Protein AF-A0A7S2JU73-F1 (afdb_monomer_lite)

pLDDT: mean 77.86, std 12.98, range [35.28, 94.88]

Organism: NCBI:txid1333877

Radius of gyration: 19.38 Å; chains: 1; bounding box: 58×32×48 Å

Foldseek 3Di:
DPDDDPCPFLVLVVCLVCLVVPLDLVVNVVSCVVCVCSQVDAGPLRQGSLLSLLLRPPSHPLVSSLVSCVSPVVNLVVLCVLLVNPPPPPPDRSSVSSVVSSVSSVLLVVLLVLLLVACNRDCVSLVCSCVVCVSLLVHADQQAGSLLSNLQSNYHLSSNVSSCVSCVVQLCRDRVPGNQGSLNSNVVSVHDPVSNVSSVD

Secondary structure (DSSP, 8-state):
--------S-HHHHHHHHTTT---HHHHHHHHHH-GGGGG---TTS--HHHHHHHSTTTS-HHHHHHHHHH-HHHHHHHHHHTT-----TTS-HHHHHHHHHHHHHHHHHHHHHHHTGGG--HHHHHHHHHH-HHHHH-EETTEEHHHHHHHHT--HHHHHHHHHH-GGGGG-PPTT----HHHHHHHTT--HHHHHHTT-

Structure (mmCIF, N/CA/C/O backbone):
data_AF-A0A7S2JU73-F1
#
_entry.id   AF-A0A7S2JU73-F1
#
loop_
_atom_site.group_PDB
_atom_site.id
_atom_site.type_symbol
_atom_site.label_atom_id
_atom_site.label_alt_id
_atom_site.label_comp_id
_atom_site.label_asym_id
_atom_site.label_entity_id
_atom_site.label_seq_id
_atom_site.pdbx_PDB_ins_code
_atom_site.Cartn_x
_atom_site.Cartn_y
_atom_site.Cartn_z
_atom_site.occupancy
_atom_site.B_iso_or_equiv
_atom_site.auth_seq_id
_atom_site.auth_comp_id
_atom_site.auth_asym_id
_atom_site.auth_atom_id
_atom_site.pdbx_PDB_model_num
ATOM 1 N N . LYS A 1 1 ? -40.973 -4.793 21.316 1.00 35.28 1 LYS A N 1
ATOM 2 C CA . LYS A 1 1 ? -39.909 -5.782 21.034 1.00 35.28 1 LYS A CA 1
ATOM 3 C C . LYS A 1 1 ? -39.459 -5.513 19.611 1.00 35.28 1 LYS A C 1
ATOM 5 O O . LYS A 1 1 ? -40.193 -5.858 18.703 1.00 35.28 1 LYS A O 1
ATOM 10 N N . ALA A 1 2 ? -38.390 -4.736 19.453 1.00 37.03 2 ALA A N 1
ATOM 11 C CA . ALA A 1 2 ? -37.776 -4.515 18.152 1.00 37.03 2 ALA A CA 1
ATOM 12 C C . ALA A 1 2 ? -36.912 -5.741 17.869 1.00 37.03 2 ALA A C 1
ATOM 14 O O . ALA A 1 2 ? -36.091 -6.112 18.711 1.00 37.03 2 ALA A O 1
ATOM 15 N N . ASP A 1 3 ? -37.186 -6.408 16.756 1.00 35.38 3 ASP A N 1
ATOM 16 C CA . ASP A 1 3 ? -36.463 -7.597 16.343 1.00 35.38 3 ASP A CA 1
ATOM 17 C C . ASP A 1 3 ? -34.992 -7.253 16.116 1.00 35.38 3 ASP A C 1
ATOM 19 O O . ASP A 1 3 ? -34.650 -6.286 15.431 1.00 35.38 3 ASP A O 1
ATOM 23 N N . ALA A 1 4 ? -34.125 -8.041 16.749 1.00 41.62 4 ALA A N 1
ATOM 24 C CA . ALA A 1 4 ? -32.694 -7.984 16.544 1.00 41.62 4 ALA A CA 1
ATOM 25 C C . ALA A 1 4 ? -32.416 -8.275 15.066 1.00 41.62 4 ALA A C 1
ATOM 27 O O . ALA A 1 4 ? -32.603 -9.399 14.598 1.00 41.62 4 ALA A O 1
ATOM 28 N N . LEU A 1 5 ? -31.979 -7.248 14.332 1.00 38.41 5 LEU A N 1
ATOM 29 C CA . LEU A 1 5 ? -31.306 -7.433 13.050 1.00 38.41 5 LEU A CA 1
ATOM 30 C C . LEU A 1 5 ? -30.226 -8.507 13.241 1.00 38.41 5 LEU A C 1
ATOM 32 O O . LEU A 1 5 ? -29.555 -8.488 14.275 1.00 38.41 5 LEU A O 1
ATOM 36 N N . PRO A 1 6 ? -30.044 -9.444 12.298 1.00 41.22 6 PRO A N 1
ATOM 37 C CA . PRO A 1 6 ? -28.988 -10.438 12.396 1.00 41.22 6 PRO A CA 1
ATOM 38 C C . PRO A 1 6 ? -27.644 -9.698 12.407 1.00 41.22 6 PRO A C 1
ATOM 40 O O . PRO A 1 6 ? -27.167 -9.229 11.374 1.00 41.22 6 PRO A O 1
ATOM 43 N N . VAL A 1 7 ? -27.073 -9.526 13.603 1.00 44.44 7 VAL A N 1
ATOM 44 C CA . VAL A 1 7 ? -25.823 -8.802 13.865 1.00 44.44 7 VAL A CA 1
ATOM 45 C C . VAL A 1 7 ? -24.664 -9.694 13.418 1.00 44.44 7 VAL A C 1
ATOM 47 O O . VAL A 1 7 ? -23.995 -10.329 14.222 1.00 44.44 7 VAL A O 1
ATOM 50 N N . GLY A 1 8 ? -24.516 -9.839 12.103 1.00 46.09 8 GLY A N 1
ATOM 51 C CA . GLY A 1 8 ? -23.496 -10.672 11.460 1.00 46.09 8 GLY A CA 1
ATOM 52 C C . GLY A 1 8 ? -22.494 -9.886 10.617 1.00 46.09 8 GLY A C 1
ATOM 53 O O . GLY A 1 8 ? -21.660 -10.485 9.949 1.00 46.09 8 GLY A O 1
ATOM 54 N N . VAL A 1 9 ? -22.563 -8.554 10.630 1.00 53.88 9 VAL A N 1
ATOM 55 C CA . VAL A 1 9 ? -21.546 -7.669 10.050 1.00 53.88 9 VAL A CA 1
ATOM 56 C C . VAL A 1 9 ? -21.227 -6.621 11.116 1.00 53.88 9 VAL A C 1
ATOM 58 O O . VAL A 1 9 ? -22.181 -6.041 11.645 1.00 53.88 9 VAL A O 1
ATOM 61 N N . PRO A 1 10 ? -19.950 -6.376 11.470 1.00 69.00 10 PRO A N 1
ATOM 62 C CA . PRO A 1 10 ? -19.621 -5.476 12.566 1.00 69.00 10 PRO A CA 1
ATOM 63 C C . PRO A 1 10 ? -20.190 -4.092 12.254 1.00 69.00 10 PRO A C 1
ATOM 65 O O . PRO A 1 10 ? -19.804 -3.445 11.276 1.00 69.00 10 PRO A O 1
ATOM 68 N N . LEU A 1 11 ? -21.146 -3.644 13.068 1.00 68.50 11 LEU A N 1
ATOM 69 C CA . LEU A 1 11 ? -21.854 -2.373 12.892 1.00 68.50 11 LEU A CA 1
ATOM 70 C C . LEU A 1 11 ? -20.867 -1.206 12.727 1.00 68.50 11 LEU A C 1
ATOM 72 O O . LEU A 1 11 ? -21.111 -0.285 11.954 1.00 68.50 11 LEU A O 1
ATOM 76 N N . LEU A 1 12 ? -19.719 -1.287 13.408 1.00 69.81 12 LEU A N 1
ATOM 77 C CA . LEU A 1 12 ? -18.647 -0.302 13.344 1.00 69.81 12 LEU A CA 1
ATOM 78 C C . LEU A 1 12 ? -17.951 -0.258 11.973 1.00 69.81 12 LEU A C 1
ATOM 80 O O . LEU A 1 12 ? -17.644 0.835 11.508 1.00 69.81 12 LEU A O 1
ATOM 84 N N . HIS A 1 13 ? -17.750 -1.387 11.281 1.00 68.25 13 HIS A N 1
ATOM 85 C CA . HIS A 1 13 ? -17.241 -1.380 9.899 1.00 68.25 13 HIS A CA 1
ATOM 86 C C . HIS A 1 13 ? -18.249 -0.818 8.932 1.00 68.25 13 HIS A C 1
ATOM 88 O O . HIS A 1 13 ? -17.874 -0.027 8.077 1.00 68.25 13 HIS A O 1
ATOM 94 N N . LEU A 1 14 ? -19.518 -1.203 9.072 1.00 68.50 14 LEU A N 1
ATOM 95 C CA . LEU A 1 14 ? -20.581 -0.617 8.266 1.00 68.50 14 LEU A CA 1
ATOM 96 C C . LEU A 1 14 ? -20.610 0.894 8.466 1.00 68.50 14 LEU A C 1
ATOM 98 O O . LEU A 1 14 ? -20.618 1.624 7.482 1.00 68.50 14 LEU A O 1
ATOM 102 N N . LEU A 1 15 ? -20.548 1.367 9.707 1.00 72.31 15 LEU A N 1
ATOM 103 C CA . LEU A 1 15 ? -20.485 2.791 10.002 1.00 72.31 15 LEU A CA 1
ATOM 104 C C . LEU A 1 15 ? -19.245 3.426 9.384 1.00 72.31 15 LEU A C 1
ATOM 106 O O . LEU A 1 15 ? -19.416 4.338 8.594 1.00 72.31 15 LEU A O 1
ATOM 110 N N . LEU A 1 16 ? -18.035 2.910 9.619 1.00 67.69 16 LEU A N 1
ATOM 111 C CA . LEU A 1 16 ? -16.794 3.448 9.043 1.00 67.69 16 LEU A CA 1
ATOM 112 C C . LEU A 1 16 ? -16.825 3.480 7.509 1.00 67.69 16 LEU A C 1
ATOM 114 O O . LEU A 1 16 ? -16.551 4.514 6.906 1.00 67.69 16 LEU A O 1
ATOM 118 N N . CYS A 1 17 ? -17.228 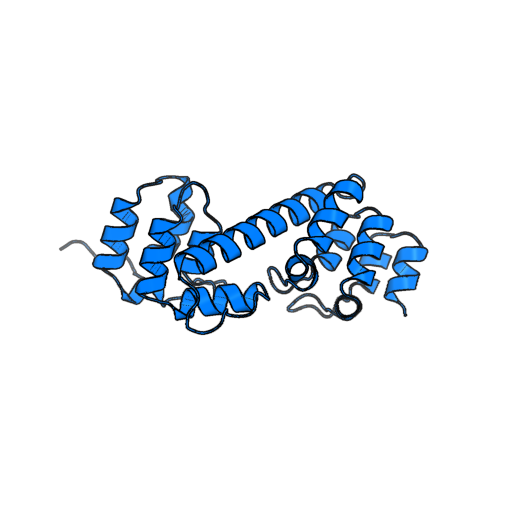2.393 6.854 1.00 64.00 17 CYS A N 1
ATOM 119 C CA . CYS A 1 17 ? -17.392 2.346 5.401 1.00 64.00 17 CYS A CA 1
ATOM 120 C C . CYS A 1 17 ? -18.438 3.355 4.896 1.00 64.00 17 CYS A C 1
ATOM 122 O O . CYS A 1 17 ? -18.292 3.874 3.788 1.00 64.00 17 CYS A O 1
ATOM 124 N N . ASN A 1 18 ? -19.450 3.669 5.712 1.00 65.12 18 ASN A N 1
ATOM 125 C CA . ASN A 1 18 ? -20.485 4.660 5.424 1.00 65.12 18 ASN A CA 1
ATOM 126 C C . ASN A 1 18 ? -20.209 6.054 6.021 1.00 65.12 18 ASN A C 1
ATOM 128 O O . ASN A 1 18 ? -20.980 6.964 5.742 1.00 65.12 18 ASN A O 1
ATOM 132 N N . LEU A 1 19 ? -19.117 6.296 6.762 1.00 60.81 19 LEU A N 1
ATOM 133 C CA . LEU A 1 19 ? -18.789 7.628 7.308 1.00 60.81 19 LEU A CA 1
ATOM 134 C C . LEU A 1 19 ? -18.477 8.631 6.191 1.00 60.81 19 LEU A C 1
ATOM 136 O O . LEU A 1 19 ? -18.600 9.834 6.388 1.00 60.81 19 LEU A O 1
ATOM 140 N N . ARG A 1 20 ? -18.163 8.152 4.975 1.00 54.56 20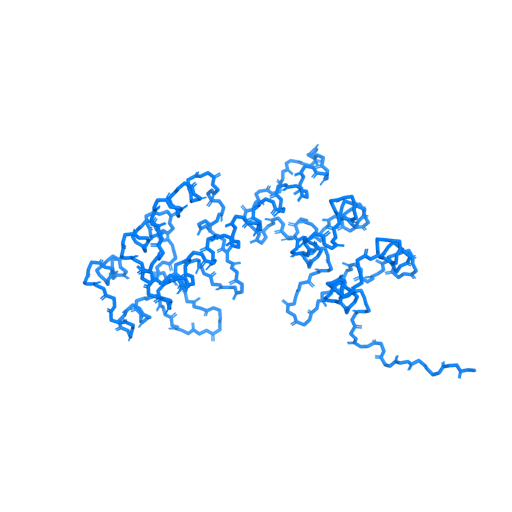 ARG A N 1
ATOM 141 C CA . ARG A 1 20 ? -18.173 8.998 3.768 1.00 54.56 20 ARG A CA 1
ATOM 142 C C . ARG A 1 20 ? -19.526 9.678 3.525 1.00 54.56 20 ARG A C 1
ATOM 144 O O . ARG A 1 20 ? -19.557 10.716 2.875 1.00 54.56 20 ARG A O 1
ATOM 151 N N . LEU A 1 21 ? -20.617 9.083 4.003 1.00 50.84 21 LEU A N 1
ATOM 152 C CA . LEU A 1 21 ? -21.986 9.583 3.882 1.00 50.84 21 LEU A CA 1
ATOM 153 C C . LEU A 1 21 ? -22.437 10.357 5.135 1.00 50.84 21 LEU A C 1
ATOM 155 O O . LEU A 1 21 ? -23.326 11.194 5.016 1.00 50.84 21 LEU A O 1
ATOM 159 N N . PHE A 1 22 ? -21.816 10.122 6.301 1.00 54.44 22 PHE A N 1
ATOM 160 C CA . PHE A 1 22 ? -22.150 10.772 7.578 1.00 54.44 22 PHE A CA 1
ATOM 161 C C . PHE A 1 22 ? -20.889 10.992 8.439 1.00 54.44 22 PHE A C 1
ATOM 163 O O . PHE A 1 22 ? -20.530 10.111 9.216 1.00 54.44 22 PHE A O 1
ATOM 170 N N . PRO A 1 23 ? -20.188 12.133 8.316 1.00 56.72 23 PRO A N 1
ATOM 171 C CA . PRO A 1 23 ? -18.946 12.414 9.040 1.00 56.72 23 PRO A CA 1
ATOM 172 C C . PRO A 1 23 ? -19.221 12.908 10.471 1.00 56.72 23 PRO A C 1
ATOM 174 O O . PRO A 1 23 ? -18.864 14.029 10.826 1.00 56.72 23 PRO A O 1
ATOM 177 N N . ASP A 1 24 ? -19.901 12.098 11.280 1.00 68.19 24 ASP A N 1
ATOM 178 C CA . ASP A 1 24 ? -20.227 12.448 12.664 1.00 68.19 24 ASP A CA 1
ATOM 179 C C . ASP A 1 24 ? -19.284 11.720 13.637 1.00 68.19 24 ASP A C 1
ATOM 181 O O . ASP A 1 24 ? -19.379 10.507 13.854 1.00 68.19 24 ASP A O 1
ATOM 185 N N . ALA A 1 25 ? -18.327 12.470 14.189 1.00 66.38 25 ALA A N 1
ATOM 186 C CA . ALA A 1 25 ? -17.375 11.961 15.170 1.00 66.38 25 ALA A CA 1
ATOM 187 C C . ALA A 1 25 ? -18.066 11.554 16.482 1.00 66.38 25 ALA A C 1
ATOM 189 O O . ALA A 1 25 ? -17.651 10.569 17.096 1.00 66.38 25 ALA A O 1
ATOM 190 N N . ASP A 1 26 ? -19.148 12.238 16.862 1.00 73.88 26 ASP A N 1
ATOM 191 C CA . ASP A 1 26 ? -19.901 11.950 18.084 1.00 73.88 26 ASP A CA 1
ATOM 192 C C . ASP A 1 26 ? -20.623 10.603 17.954 1.00 73.88 26 ASP A C 1
ATOM 194 O O . ASP A 1 26 ? -20.678 9.811 18.898 1.00 73.88 26 ASP A O 1
ATOM 198 N N . LEU A 1 27 ? -21.107 10.282 16.748 1.00 75.06 27 LEU A N 1
ATOM 199 C CA . LEU A 1 27 ? -21.685 8.974 16.443 1.00 75.06 27 LEU A CA 1
ATOM 200 C C . LEU A 1 27 ? -20.646 7.853 16.570 1.00 75.06 27 LEU A C 1
ATOM 202 O O . LEU A 1 27 ? -20.944 6.794 17.129 1.00 75.06 27 LEU A O 1
ATOM 206 N N . LEU A 1 28 ? -19.427 8.071 16.068 1.00 72.31 28 LEU A N 1
ATOM 207 C CA . LEU A 1 28 ? -18.348 7.092 16.191 1.00 72.31 28 LEU A CA 1
ATOM 208 C C . LEU A 1 28 ? -17.988 6.858 17.665 1.00 72.31 28 LEU A C 1
ATOM 210 O O . LEU A 1 28 ? -17.855 5.703 18.078 1.00 72.31 28 LEU A O 1
ATOM 214 N N . GLU A 1 29 ? -17.888 7.921 18.468 1.00 72.38 29 GLU A N 1
ATOM 215 C CA . GLU A 1 29 ? -17.649 7.805 19.909 1.00 72.38 29 GLU A CA 1
ATOM 216 C C . GLU A 1 29 ? -18.781 7.063 20.624 1.00 72.38 29 GLU A C 1
ATOM 218 O O . GLU A 1 29 ? -18.514 6.130 21.384 1.00 72.38 29 GLU A O 1
ATOM 223 N N . ALA A 1 30 ? -20.042 7.397 20.343 1.00 76.88 30 ALA A N 1
ATOM 224 C CA . ALA A 1 30 ? -21.200 6.732 20.939 1.00 76.88 30 ALA A CA 1
ATOM 225 C C . ALA A 1 30 ? -21.249 5.229 20.605 1.00 76.88 30 ALA A C 1
ATOM 227 O O . ALA A 1 30 ? -21.590 4.395 21.452 1.00 76.88 30 ALA A O 1
ATOM 228 N N . VAL A 1 31 ? -20.871 4.852 19.382 1.00 75.25 31 VAL A N 1
ATOM 229 C CA . VAL A 1 31 ? -20.833 3.448 18.945 1.00 75.25 31 VAL A CA 1
ATOM 230 C C . VAL A 1 31 ? -19.678 2.703 19.610 1.00 75.25 31 VAL A C 1
ATOM 232 O O . VAL A 1 31 ? -19.879 1.601 20.118 1.00 75.25 31 VAL A O 1
ATOM 235 N N . VAL A 1 32 ? -18.488 3.305 19.681 1.00 75.75 32 VAL A N 1
ATOM 236 C CA . VAL A 1 32 ? -17.337 2.709 20.379 1.00 75.75 32 VAL A CA 1
ATOM 237 C C . VAL A 1 32 ? -17.608 2.581 21.882 1.00 75.75 32 VAL A C 1
ATOM 239 O O . VAL A 1 32 ? -17.223 1.582 22.488 1.00 75.75 32 VAL A O 1
ATOM 242 N N . ALA A 1 33 ? -18.298 3.551 22.487 1.00 76.56 33 ALA A N 1
ATOM 243 C CA . ALA A 1 33 ? -18.691 3.514 23.892 1.00 76.56 33 ALA A CA 1
ATOM 244 C C . ALA A 1 33 ? -19.742 2.430 24.178 1.00 76.56 33 ALA A C 1
ATOM 246 O O . ALA A 1 33 ? -19.636 1.724 25.179 1.00 76.56 33 ALA A O 1
ATOM 247 N N . SER A 1 34 ? -20.737 2.271 23.300 1.00 78.25 34 SER A N 1
ATOM 248 C CA . SER A 1 34 ? -21.792 1.259 23.457 1.00 78.25 34 SER A CA 1
ATOM 249 C C . SER A 1 34 ? -21.329 -0.161 23.114 1.00 78.25 34 SER A C 1
ATOM 251 O O . SER A 1 34 ? -21.838 -1.120 23.691 1.00 78.25 34 SER A O 1
ATOM 253 N N . HIS A 1 35 ? -20.354 -0.308 22.212 1.00 78.50 35 HIS A N 1
ATOM 254 C CA . HIS A 1 35 ? -19.869 -1.602 21.723 1.00 78.50 35 HIS A CA 1
ATOM 255 C C . HIS A 1 35 ? -18.331 -1.632 21.616 1.00 78.50 35 HIS A C 1
ATOM 257 O O . HIS A 1 35 ? -17.782 -1.756 20.519 1.00 78.50 35 HIS A O 1
ATOM 263 N N . PRO A 1 36 ? -17.591 -1.584 22.741 1.00 75.19 36 PRO A N 1
ATOM 264 C CA . PRO A 1 36 ? -16.125 -1.508 22.729 1.00 75.19 36 PRO A CA 1
ATOM 265 C C . PRO A 1 36 ? -15.450 -2.735 22.092 1.00 75.19 36 PRO A C 1
ATOM 267 O O . PRO A 1 36 ? -14.333 -2.637 21.583 1.00 75.19 36 PRO A O 1
ATOM 270 N N . GLY A 1 37 ? -16.129 -3.889 22.086 1.00 79.81 37 GLY A N 1
ATOM 271 C CA . GLY A 1 37 ? -15.664 -5.106 21.414 1.00 79.81 37 GLY A CA 1
ATOM 272 C C . GLY A 1 37 ? -15.568 -4.970 19.892 1.00 79.81 37 GLY A C 1
ATOM 273 O O . GLY A 1 37 ? -14.707 -5.609 19.292 1.00 79.81 37 GLY A O 1
ATOM 274 N N . ALA A 1 38 ? -16.354 -4.074 19.284 1.00 80.94 38 ALA A N 1
ATOM 275 C CA . ALA A 1 38 ? -16.400 -3.902 17.835 1.00 80.94 38 ALA A CA 1
ATOM 276 C C . ALA A 1 38 ? -15.049 -3.463 17.245 1.00 80.94 38 ALA A C 1
ATOM 278 O O . ALA A 1 38 ? -14.754 -3.785 16.101 1.00 80.94 38 ALA A O 1
ATOM 279 N N . LEU A 1 39 ? -14.188 -2.795 18.030 1.00 80.31 39 LEU A N 1
ATOM 280 C CA . LEU A 1 39 ? -12.822 -2.432 17.623 1.00 80.31 39 LEU A CA 1
ATOM 281 C C . LEU A 1 39 ? -11.921 -3.644 17.331 1.00 80.31 39 LEU A C 1
ATOM 283 O O . LEU A 1 39 ? -10.904 -3.491 16.658 1.00 80.31 39 LEU A O 1
ATOM 287 N N . ARG A 1 40 ? -12.273 -4.826 17.851 1.00 84.00 40 ARG A N 1
ATOM 288 C CA . ARG A 1 40 ? -11.465 -6.054 17.782 1.00 84.00 40 ARG A CA 1
ATOM 289 C C . ARG A 1 40 ? -11.940 -7.038 16.725 1.00 84.00 40 ARG A C 1
ATOM 291 O O . ARG A 1 40 ? -11.289 -8.055 16.512 1.00 84.00 40 ARG A O 1
ATOM 298 N N . GLU A 1 41 ? -13.077 -6.773 16.107 1.00 82.50 41 GLU A N 1
ATOM 299 C CA . GLU A 1 41 ? -13.615 -7.621 15.053 1.00 82.50 41 GLU A CA 1
ATOM 300 C C . GLU A 1 41 ? -12.978 -7.170 13.740 1.00 82.50 41 GLU A C 1
ATOM 302 O O . GLU A 1 41 ? -12.991 -5.980 13.470 1.00 82.50 41 GLU A O 1
ATOM 307 N N . PRO A 1 42 ? -12.341 -8.031 12.942 1.00 79.88 42 PRO A N 1
ATOM 308 C CA . PRO A 1 42 ? -11.944 -7.668 11.586 1.00 79.88 42 PRO A CA 1
ATOM 309 C C . PRO A 1 42 ? -13.139 -7.770 10.622 1.00 79.88 42 PRO A C 1
ATOM 311 O O . PRO A 1 42 ? -14.081 -8.526 10.865 1.00 79.88 42 PRO A O 1
ATOM 314 N N . ASP A 1 43 ? -13.105 -7.036 9.506 1.00 77.69 43 ASP A N 1
ATOM 315 C CA . ASP A 1 43 ? -14.065 -7.256 8.416 1.00 77.69 43 ASP A CA 1
ATOM 316 C C . ASP A 1 43 ? -13.751 -8.521 7.602 1.00 77.69 43 ASP A C 1
ATOM 318 O O . ASP A 1 43 ? -12.795 -9.251 7.863 1.00 77.69 43 ASP A O 1
ATOM 322 N N . ALA A 1 44 ? -14.556 -8.771 6.565 1.00 74.31 44 ALA A N 1
ATOM 323 C CA . ALA A 1 44 ? -14.364 -9.883 5.638 1.00 74.31 44 ALA A CA 1
ATOM 324 C C . ALA A 1 44 ? -13.011 -9.855 4.895 1.00 74.31 44 ALA A C 1
ATOM 326 O O . ALA A 1 44 ? -12.601 -10.879 4.354 1.00 74.31 44 ALA A O 1
ATOM 327 N N . ALA A 1 45 ? -12.324 -8.708 4.858 1.00 69.06 45 ALA A N 1
ATOM 328 C CA . ALA A 1 45 ? -10.980 -8.568 4.302 1.00 69.06 45 ALA A CA 1
ATOM 329 C C . ALA A 1 45 ? -9.881 -8.675 5.378 1.00 69.06 45 ALA A C 1
ATOM 331 O O . ALA A 1 45 ? -8.712 -8.459 5.074 1.00 69.06 45 ALA A O 1
ATOM 332 N N . GLY A 1 46 ? -10.233 -8.990 6.629 1.00 76.62 46 GLY A N 1
ATOM 333 C CA . GLY A 1 46 ? -9.293 -9.074 7.745 1.00 76.62 46 GLY A CA 1
ATOM 334 C C . GLY A 1 46 ? -8.927 -7.722 8.367 1.00 76.62 46 GLY A C 1
ATOM 335 O O . GLY A 1 46 ? -8.133 -7.685 9.304 1.00 76.62 46 GLY A O 1
ATOM 336 N N . ALA A 1 47 ? -9.492 -6.608 7.889 1.00 76.50 47 ALA A N 1
ATOM 337 C CA . ALA A 1 47 ? -9.099 -5.275 8.328 1.00 76.50 47 ALA A CA 1
ATOM 338 C C . ALA A 1 47 ? -9.856 -4.856 9.594 1.00 76.50 47 ALA A C 1
ATOM 340 O O . ALA A 1 47 ? -11.087 -4.897 9.643 1.00 76.50 47 ALA A O 1
ATOM 341 N N . TYR A 1 48 ? -9.133 -4.388 10.611 1.00 83.94 48 TYR A N 1
ATOM 342 C CA . TYR A 1 48 ? -9.735 -3.829 11.824 1.00 83.94 48 TYR A CA 1
ATOM 343 C C . TYR A 1 48 ? -10.369 -2.448 11.562 1.00 83.94 48 TYR A C 1
ATOM 345 O O . TYR A 1 48 ? -9.955 -1.738 10.640 1.00 83.94 48 TYR A O 1
ATOM 353 N N . PRO A 1 49 ? -11.323 -1.999 12.399 1.00 84.69 49 PRO A N 1
ATOM 354 C CA . PRO A 1 49 ? -11.952 -0.683 12.281 1.00 84.69 49 PRO A CA 1
ATOM 355 C C . PRO A 1 49 ? -10.943 0.462 12.220 1.00 84.69 49 PRO A C 1
ATOM 357 O O . PRO A 1 49 ? -11.086 1.382 11.420 1.00 84.69 49 PRO A O 1
ATOM 360 N N . ILE A 1 50 ? -9.883 0.389 13.027 1.00 85.56 50 ILE A N 1
ATOM 361 C CA . ILE A 1 50 ? -8.836 1.412 13.046 1.00 85.56 50 ILE A CA 1
ATOM 362 C C . ILE A 1 50 ? -8.063 1.485 11.724 1.00 85.56 50 ILE A C 1
ATOM 364 O O . ILE A 1 50 ? -7.770 2.587 11.265 1.00 85.56 50 ILE A O 1
ATOM 368 N N . ALA A 1 51 ? -7.837 0.345 11.057 1.00 82.69 51 ALA A N 1
ATOM 369 C CA . ALA A 1 51 ? -7.261 0.311 9.717 1.00 82.69 51 ALA A CA 1
ATOM 370 C C . ALA A 1 51 ? -8.135 1.130 8.768 1.00 82.69 51 ALA A C 1
ATOM 372 O O . ALA A 1 51 ? -7.664 2.074 8.144 1.00 82.69 51 ALA A O 1
ATOM 373 N N . ARG A 1 52 ? -9.445 0.848 8.731 1.00 83.31 52 ARG A N 1
ATOM 374 C CA . ARG A 1 52 ? -10.403 1.593 7.899 1.00 83.31 52 ARG A CA 1
ATOM 375 C C . ARG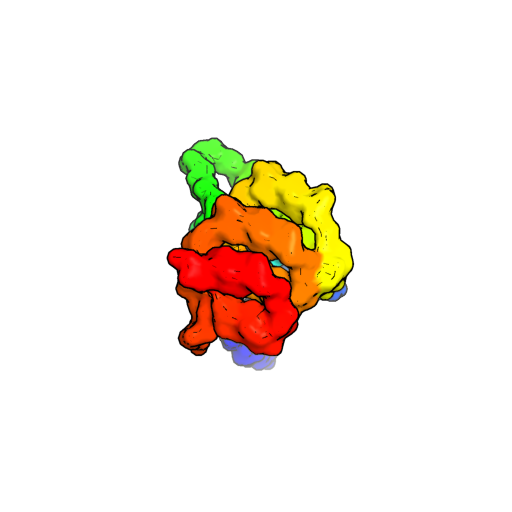 A 1 52 ? -10.419 3.082 8.240 1.00 83.31 52 ARG A C 1
ATOM 377 O O . ARG A 1 52 ? -10.382 3.904 7.330 1.00 83.31 52 ARG A O 1
ATOM 384 N N . ALA A 1 53 ? -10.412 3.428 9.523 1.00 84.50 53 ALA A N 1
ATOM 385 C CA . ALA A 1 53 ? -10.416 4.804 10.008 1.00 84.50 53 ALA A CA 1
ATOM 386 C C . ALA A 1 53 ? -9.209 5.624 9.508 1.00 84.50 53 ALA A C 1
ATOM 388 O O . ALA A 1 53 ? -9.352 6.806 9.189 1.00 84.50 53 ALA A O 1
ATOM 389 N N . LEU A 1 54 ? -8.034 4.998 9.379 1.00 85.50 54 LEU A N 1
ATOM 390 C CA . LEU A 1 54 ? -6.842 5.630 8.806 1.00 85.50 54 LEU A CA 1
ATOM 391 C C . LEU A 1 54 ? -7.001 5.955 7.309 1.00 85.50 54 LEU A C 1
ATOM 393 O O . LEU A 1 54 ? -6.456 6.945 6.833 1.00 85.50 54 LEU A O 1
ATOM 397 N N . PHE A 1 55 ? -7.792 5.174 6.567 1.00 79.06 55 PHE A N 1
ATOM 398 C CA . PHE A 1 55 ? -8.059 5.396 5.141 1.00 79.06 55 PHE A CA 1
ATOM 399 C C . PHE A 1 55 ? -9.190 6.407 4.870 1.00 79.06 55 PHE A C 1
ATOM 401 O O . PHE A 1 55 ? -9.417 6.777 3.716 1.00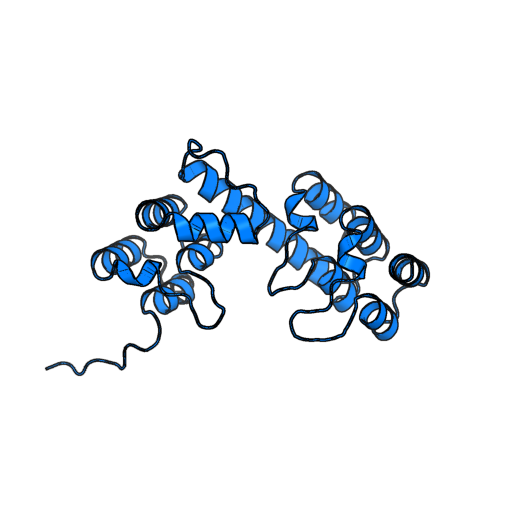 79.06 55 PHE A O 1
ATOM 408 N N . LEU A 1 56 ? -9.940 6.861 5.870 1.00 76.56 56 LEU A N 1
ATOM 409 C CA . LEU A 1 56 ? -11.194 7.595 5.651 1.00 76.56 56 LEU A CA 1
ATOM 410 C C . LEU A 1 56 ? -11.080 9.114 5.819 1.00 76.56 56 LEU A C 1
ATOM 412 O O . LEU A 1 56 ? -12.078 9.777 6.085 1.00 76.56 56 LEU A O 1
ATOM 416 N N . GLU A 1 57 ? -9.899 9.697 5.625 1.00 70.75 57 GLU A N 1
ATOM 417 C CA . GLU A 1 57 ? -9.778 11.158 5.599 1.00 70.75 57 GLU A CA 1
ATOM 418 C C . GLU A 1 57 ? -10.632 11.801 4.486 1.00 70.75 57 GLU A C 1
ATOM 420 O O . GLU A 1 57 ? -10.730 11.241 3.386 1.00 70.75 57 GLU A O 1
ATOM 425 N N . PRO A 1 58 ? -11.248 12.974 4.742 1.00 70.69 58 PRO A N 1
ATOM 426 C CA . PRO A 1 58 ? -11.257 13.737 6.002 1.00 70.69 58 PRO A CA 1
ATOM 427 C C . PRO A 1 58 ? -12.372 13.326 6.987 1.00 70.69 58 PRO A C 1
ATOM 429 O O . PRO A 1 58 ? -12.475 13.913 8.058 1.00 70.69 58 PRO A O 1
ATOM 432 N N . ALA A 1 59 ? -13.212 12.342 6.643 1.00 71.62 59 ALA A N 1
ATOM 433 C CA . ALA A 1 59 ? -14.404 11.968 7.415 1.00 71.62 59 ALA A CA 1
ATOM 434 C C . ALA A 1 59 ? -14.093 11.453 8.830 1.00 71.62 59 ALA A C 1
ATOM 436 O O . ALA A 1 59 ? -14.936 11.551 9.716 1.00 71.62 59 ALA A O 1
ATOM 437 N N . VAL A 1 60 ? -12.885 10.926 9.053 1.00 76.69 60 VAL A N 1
ATOM 438 C CA . VAL A 1 60 ? -12.389 10.572 10.387 1.00 76.69 60 VAL A CA 1
ATOM 439 C C . VAL A 1 60 ? -11.211 11.474 10.740 1.00 76.69 60 VAL A C 1
ATOM 441 O O . VAL A 1 60 ? -10.239 11.559 9.985 1.00 76.69 60 VAL A O 1
ATOM 444 N N . THR A 1 61 ? -11.256 12.122 11.902 1.00 84.00 61 THR A N 1
ATOM 445 C CA . THR A 1 61 ? -10.162 12.985 12.379 1.00 84.00 61 THR A CA 1
ATOM 446 C C . THR A 1 61 ? -9.023 12.173 12.999 1.00 84.00 61 THR A C 1
ATOM 448 O O . THR A 1 61 ? -9.206 11.014 13.374 1.00 84.00 61 THR A O 1
ATOM 451 N N . VAL A 1 62 ? -7.842 12.783 13.137 1.00 86.88 62 VAL A N 1
ATOM 452 C CA . VAL A 1 62 ? -6.712 12.175 13.861 1.00 86.88 62 VAL A CA 1
ATOM 453 C C . VAL A 1 62 ? -7.113 11.847 15.300 1.00 86.88 62 VAL A C 1
ATOM 455 O O . VAL A 1 62 ? -6.837 10.741 15.753 1.00 86.88 62 VAL A O 1
ATOM 458 N N . GLU A 1 63 ? -7.823 12.749 15.986 1.00 87.00 63 GLU A N 1
ATOM 459 C CA . GLU A 1 63 ? -8.262 12.535 17.374 1.00 87.00 63 GLU A CA 1
ATOM 460 C C . GLU A 1 63 ? -9.169 11.316 17.506 1.00 87.00 63 GLU A C 1
ATOM 462 O O . GLU A 1 63 ? -8.984 10.504 18.408 1.00 87.00 63 GLU A O 1
ATOM 467 N N . SER A 1 64 ? -10.099 11.133 16.567 1.00 82.56 64 SER A N 1
ATOM 468 C CA . SER A 1 64 ? -10.981 9.966 16.554 1.00 82.56 64 SER A CA 1
ATOM 469 C C . SER A 1 64 ? -10.183 8.662 16.435 1.00 82.56 64 SER A C 1
ATOM 471 O O . SER A 1 64 ? -10.448 7.702 17.156 1.00 82.56 64 SER A O 1
ATOM 473 N N . VAL A 1 65 ? -9.161 8.623 15.571 1.00 87.31 65 VAL A N 1
ATOM 474 C CA . VAL A 1 65 ? -8.297 7.439 15.437 1.00 87.31 65 VAL A CA 1
ATOM 475 C C . VAL A 1 65 ? -7.426 7.240 16.677 1.00 87.31 65 VAL A C 1
ATOM 477 O O . VAL A 1 65 ? -7.279 6.105 17.124 1.00 87.31 65 VAL A O 1
ATOM 480 N N . VAL A 1 66 ? -6.896 8.310 17.277 1.00 88.88 66 VAL A N 1
ATOM 481 C CA . VAL A 1 66 ? -6.147 8.237 18.545 1.00 88.88 66 VAL A CA 1
ATOM 482 C C . VAL A 1 66 ? -7.030 7.667 19.654 1.00 88.88 66 VAL A C 1
ATOM 484 O O . VAL A 1 66 ? -6.612 6.764 20.374 1.00 88.88 66 VAL A O 1
ATOM 487 N N . HIS A 1 67 ? -8.277 8.118 19.750 1.00 84.56 67 HIS A N 1
ATOM 488 C CA . HIS A 1 67 ? -9.252 7.631 20.721 1.00 84.56 67 HIS A CA 1
ATOM 489 C C . HIS A 1 67 ? -9.588 6.141 20.531 1.00 84.56 67 HIS A C 1
ATOM 491 O O . HIS A 1 67 ? -9.733 5.396 21.510 1.00 84.56 67 HIS A O 1
ATOM 497 N N . MET A 1 68 ? -9.677 5.681 19.276 1.00 85.38 68 MET A N 1
ATOM 498 C CA . MET A 1 68 ? -9.797 4.256 18.941 1.00 85.38 68 MET A CA 1
ATOM 499 C C . MET A 1 68 ? -8.526 3.484 19.327 1.00 85.38 68 MET A C 1
ATOM 501 O O . MET A 1 68 ? -8.625 2.419 19.937 1.00 85.38 68 MET A O 1
ATOM 505 N N . ALA A 1 69 ? -7.343 4.031 19.030 1.00 88.31 69 ALA A N 1
ATOM 506 C CA . ALA A 1 69 ? -6.049 3.421 19.334 1.00 88.31 69 ALA A CA 1
ATOM 507 C C . ALA A 1 69 ? -5.828 3.264 20.843 1.00 88.31 69 ALA A C 1
ATOM 509 O O . ALA A 1 69 ? -5.352 2.227 21.280 1.00 88.31 69 ALA A O 1
ATOM 510 N N . GLN A 1 70 ? -6.247 4.233 21.660 1.00 88.19 70 GLN A N 1
ATOM 511 C CA . GLN A 1 70 ? -6.176 4.144 23.124 1.00 88.19 70 GLN A CA 1
ATOM 512 C C . GLN A 1 70 ? -6.962 2.947 23.682 1.00 88.19 70 GLN A C 1
ATOM 514 O O . GLN A 1 70 ? -6.549 2.330 24.661 1.00 88.19 70 GLN A O 1
ATOM 519 N N . ARG A 1 71 ? -8.096 2.598 23.061 1.00 85.69 71 ARG A N 1
ATOM 520 C CA . ARG A 1 71 ? -8.942 1.461 23.472 1.00 85.69 71 ARG A CA 1
ATOM 521 C C . ARG A 1 71 ? -8.503 0.140 22.860 1.00 85.69 71 ARG A C 1
ATOM 523 O O . ARG A 1 71 ? -8.751 -0.921 23.439 1.00 85.69 71 ARG A O 1
ATOM 530 N N . PHE A 1 72 ? -7.875 0.194 21.690 1.00 85.94 72 PHE A N 1
ATOM 531 C CA . PHE A 1 72 ? -7.363 -0.980 21.001 1.00 85.94 72 PHE A CA 1
ATOM 532 C C . PHE A 1 72 ? -6.007 -0.715 20.318 1.00 85.94 72 PHE A C 1
ATOM 534 O O . PHE A 1 72 ? -5.943 -0.640 19.087 1.00 85.94 72 PHE A O 1
ATOM 541 N N . PRO A 1 73 ? -4.908 -0.638 21.099 1.00 85.81 73 PRO A N 1
ATOM 542 C CA . PRO A 1 73 ? -3.578 -0.313 20.571 1.00 85.81 73 PRO A CA 1
ATOM 543 C C . PRO A 1 73 ? -3.086 -1.331 19.544 1.00 85.81 73 PRO A C 1
ATOM 545 O O . PRO A 1 73 ? -2.584 -0.959 18.489 1.00 85.81 73 PRO A O 1
ATOM 548 N N . ARG A 1 74 ? -3.361 -2.619 19.793 1.00 84.19 74 ARG A N 1
ATOM 549 C CA . ARG A 1 74 ? -3.023 -3.723 18.881 1.00 84.19 74 ARG A CA 1
ATOM 550 C C . ARG A 1 74 ? -3.555 -3.532 17.465 1.00 84.19 74 ARG A C 1
ATOM 552 O O . ARG A 1 74 ? -2.933 -3.984 16.513 1.00 84.19 74 ARG A O 1
ATOM 559 N N . GLY A 1 75 ? -4.708 -2.882 17.308 1.00 83.56 75 GLY A N 1
ATOM 560 C CA . GLY A 1 75 ? -5.241 -2.595 15.982 1.00 83.56 75 GLY A CA 1
ATOM 561 C C . GLY A 1 75 ? -4.345 -1.628 15.208 1.00 83.56 75 GLY A C 1
ATOM 562 O O . GLY A 1 75 ? -4.110 -1.851 14.024 1.00 83.56 75 GLY A O 1
ATOM 563 N N . LEU A 1 76 ? -3.828 -0.58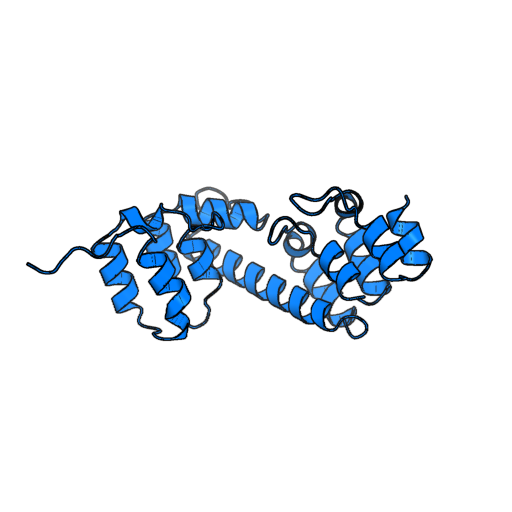7 15.872 1.00 86.50 76 LEU A N 1
ATOM 564 C CA . LEU A 1 76 ? -2.877 0.353 15.274 1.00 86.50 76 LEU A CA 1
ATOM 565 C C . LEU A 1 76 ? -1.527 -0.321 15.020 1.00 86.50 76 LEU A C 1
ATOM 567 O O . LEU A 1 76 ? -0.984 -0.160 13.936 1.00 86.50 76 LEU A O 1
ATOM 571 N N . GLU A 1 77 ? -1.023 -1.105 15.974 1.00 85.19 77 GLU A N 1
ATOM 572 C CA . GLU A 1 77 ? 0.234 -1.857 15.837 1.00 85.19 77 GLU A CA 1
ATOM 573 C C . GLU A 1 77 ? 0.210 -2.775 14.611 1.00 85.19 77 GLU A C 1
ATOM 575 O O . GLU A 1 77 ? 1.138 -2.745 13.806 1.00 85.19 77 GLU A O 1
ATOM 580 N N . ASN A 1 78 ? -0.880 -3.526 14.418 1.00 81.38 78 ASN A N 1
ATOM 581 C CA . ASN A 1 78 ? -1.055 -4.360 13.229 1.00 81.38 78 ASN A CA 1
ATOM 582 C C . ASN A 1 78 ? -1.056 -3.518 11.948 1.00 81.38 78 ASN A C 1
ATOM 584 O O . ASN A 1 78 ? -0.412 -3.893 10.978 1.00 81.38 78 ASN A O 1
ATOM 588 N N . CYS A 1 79 ? -1.721 -2.355 11.950 1.00 81.25 79 CYS A N 1
ATOM 589 C CA . CYS A 1 79 ? -1.705 -1.465 10.787 1.00 81.25 79 CYS A CA 1
ATOM 590 C C . CYS A 1 79 ? -0.298 -0.946 10.490 1.00 81.25 79 CYS A C 1
ATOM 592 O O . CYS A 1 79 ? 0.110 -0.937 9.339 1.00 81.25 79 CYS A O 1
ATOM 594 N N . LEU A 1 80 ? 0.444 -0.502 11.506 1.00 82.25 80 LEU A N 1
ATOM 595 C CA . LEU A 1 80 ? 1.817 -0.029 11.335 1.00 82.25 80 LEU A CA 1
ATOM 596 C C . LEU A 1 80 ? 2.707 -1.144 10.779 1.00 82.25 80 LEU A C 1
ATOM 598 O O . LEU A 1 80 ? 3.442 -0.912 9.824 1.00 82.25 80 LEU A O 1
ATOM 602 N N . TYR A 1 81 ? 2.569 -2.359 11.315 1.00 79.62 81 TYR A N 1
ATOM 603 C CA . TYR A 1 81 ? 3.282 -3.536 10.833 1.00 79.62 81 TYR A CA 1
ATOM 604 C C . TYR A 1 81 ? 2.964 -3.853 9.368 1.00 79.62 81 TYR A C 1
ATOM 606 O O . TYR A 1 81 ? 3.883 -4.018 8.568 1.00 79.62 81 TYR A O 1
ATOM 614 N N . ASP A 1 82 ? 1.681 -3.881 8.997 1.00 75.31 82 ASP A N 1
ATOM 615 C CA . ASP A 1 82 ? 1.243 -4.108 7.614 1.00 75.31 82 ASP A CA 1
ATOM 616 C C . ASP A 1 82 ? 1.738 -2.997 6.677 1.00 75.31 82 ASP A C 1
ATOM 618 O O . ASP A 1 82 ? 2.055 -3.246 5.514 1.00 75.31 82 ASP A O 1
ATOM 622 N N . LEU A 1 83 ? 1.860 -1.772 7.200 1.00 74.75 83 LEU A N 1
ATOM 623 C CA . LEU A 1 83 ? 2.455 -0.641 6.498 1.00 74.75 83 LEU A CA 1
ATOM 624 C C . LEU A 1 83 ? 3.992 -0.696 6.431 1.00 74.75 83 LEU A C 1
ATOM 626 O O . LEU A 1 83 ? 4.608 0.225 5.903 1.00 74.75 83 LEU A O 1
ATOM 630 N N . GLY A 1 84 ? 4.636 -1.730 6.980 1.00 73.38 84 GLY A N 1
ATOM 631 C CA . GLY A 1 84 ? 6.095 -1.813 7.071 1.00 73.38 84 GLY A CA 1
ATOM 632 C C . GLY A 1 84 ? 6.720 -0.702 7.922 1.00 73.38 84 GLY A C 1
ATOM 633 O O . GLY A 1 84 ? 7.939 -0.525 7.908 1.00 73.38 84 GLY A O 1
ATOM 634 N N . LEU A 1 85 ? 5.901 0.047 8.662 1.00 75.12 85 LEU A N 1
ATOM 635 C CA . LEU A 1 85 ? 6.344 1.054 9.606 1.00 75.12 85 LEU A CA 1
ATOM 636 C C . LEU A 1 85 ? 6.813 0.300 10.847 1.00 75.12 85 LEU A C 1
ATOM 638 O O . LEU A 1 85 ? 6.046 -0.440 11.467 1.00 75.12 85 LEU A O 1
ATOM 642 N N . THR A 1 86 ? 8.087 0.456 11.211 1.00 66.88 86 THR A N 1
ATOM 643 C CA .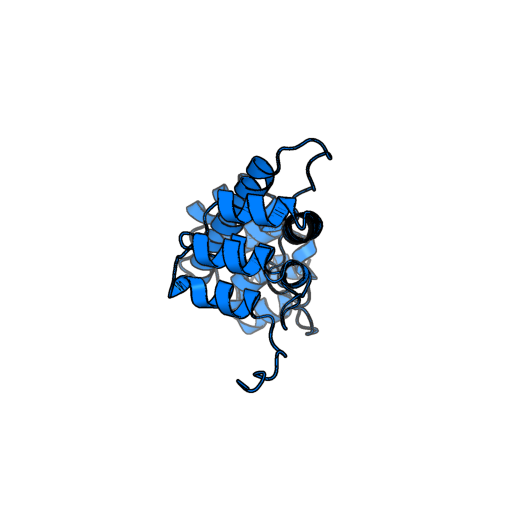 THR A 1 86 ? 8.583 -0.086 12.479 1.00 66.88 86 THR A CA 1
ATOM 644 C C . THR A 1 86 ? 7.678 0.436 13.580 1.00 66.88 86 THR A C 1
ATOM 646 O O . THR A 1 86 ? 7.542 1.656 13.697 1.00 66.88 86 THR A O 1
ATOM 649 N N . SER A 1 87 ? 7.057 -0.464 14.358 1.00 56.59 87 SER A N 1
ATOM 650 C CA . SER A 1 87 ? 6.384 -0.077 15.598 1.00 56.59 87 SER A CA 1
ATOM 651 C C . SER A 1 87 ? 7.382 0.797 16.338 1.00 56.59 87 SER A C 1
ATOM 653 O O . SER A 1 87 ? 8.457 0.289 16.677 1.00 56.59 87 SER A O 1
ATOM 655 N N . PRO A 1 88 ? 7.113 2.099 16.506 1.00 52.56 88 PRO A N 1
ATOM 656 C CA . PRO A 1 88 ? 8.067 2.920 17.208 1.00 52.56 88 PRO A CA 1
ATOM 657 C C . PRO A 1 88 ? 8.226 2.338 18.609 1.00 52.56 88 PRO A C 1
ATOM 659 O O . PRO A 1 88 ? 7.319 1.656 19.106 1.00 52.56 88 PRO A O 1
ATOM 662 N N . ASP A 1 89 ? 9.395 2.561 19.209 1.00 56.25 89 ASP A N 1
ATOM 663 C CA . ASP A 1 89 ? 9.667 2.178 20.591 1.00 56.25 89 ASP A CA 1
ATOM 664 C C . ASP A 1 89 ? 8.427 2.444 21.447 1.00 56.25 89 ASP A C 1
ATOM 666 O O . ASP A 1 89 ? 7.730 3.441 21.232 1.00 56.25 89 ASP A O 1
ATOM 670 N N . SER A 1 90 ? 8.148 1.579 22.424 1.00 53.69 90 SER A N 1
ATOM 671 C CA . SER A 1 90 ? 6.941 1.593 23.270 1.00 53.69 90 SER A CA 1
ATOM 672 C C . SER A 1 90 ? 6.654 2.916 24.017 1.00 53.69 90 SER A C 1
ATOM 674 O O . SER A 1 90 ? 5.750 2.963 24.846 1.00 53.69 90 SER A O 1
ATOM 676 N N . GLY A 1 91 ? 7.431 3.976 23.770 1.00 58.44 91 GLY A N 1
ATOM 677 C CA . GLY A 1 91 ? 7.250 5.345 24.241 1.00 58.44 91 GLY A CA 1
ATOM 678 C C . GLY A 1 91 ? 6.871 6.393 23.180 1.00 58.44 91 GLY A C 1
ATOM 679 O O . GLY A 1 91 ? 6.741 7.557 23.550 1.00 58.44 91 GLY A O 1
ATOM 680 N N . ALA A 1 92 ? 6.692 6.061 21.894 1.00 69.62 92 ALA A N 1
ATOM 681 C CA . ALA A 1 92 ? 6.203 7.052 20.928 1.00 69.62 92 ALA A CA 1
ATOM 682 C C . ALA A 1 92 ? 4.715 7.353 21.125 1.00 69.62 92 ALA A C 1
ATOM 684 O O . ALA A 1 92 ? 3.887 6.444 21.195 1.00 69.62 92 ALA A O 1
ATOM 685 N N . ASP A 1 93 ? 4.381 8.643 21.157 1.00 87.94 93 ASP A N 1
ATOM 686 C CA . ASP A 1 93 ? 3.014 9.125 21.337 1.00 87.94 93 ASP A CA 1
ATOM 687 C C . ASP A 1 93 ? 2.057 8.583 20.257 1.00 87.94 93 ASP A C 1
ATOM 689 O O . ASP A 1 93 ? 2.363 8.609 19.060 1.00 87.94 93 ASP A O 1
ATOM 693 N N . LEU A 1 94 ? 0.875 8.118 20.678 1.00 87.69 94 LEU A N 1
ATOM 694 C CA . LEU A 1 94 ? -0.145 7.528 19.801 1.00 87.69 94 LEU A CA 1
ATOM 695 C C . LEU A 1 94 ? -0.564 8.489 18.687 1.00 87.69 94 LEU A C 1
ATOM 697 O O . LEU A 1 94 ? -0.818 8.058 17.563 1.00 87.69 94 LEU A O 1
ATOM 701 N N . ARG A 1 95 ? -0.612 9.795 18.972 1.00 90.12 95 ARG A N 1
ATOM 702 C CA . ARG A 1 95 ? -0.919 10.810 17.959 1.00 90.12 95 ARG A CA 1
ATOM 703 C C . ARG A 1 95 ? 0.118 10.800 16.843 1.00 90.12 95 ARG A C 1
ATOM 705 O O . ARG A 1 95 ? -0.255 10.767 15.674 1.00 90.12 95 ARG A O 1
ATOM 712 N N . SER A 1 96 ? 1.400 10.780 17.197 1.00 89.06 96 SER A N 1
ATOM 713 C CA . SER A 1 96 ? 2.502 10.710 16.235 1.00 89.06 96 SER A CA 1
ATOM 714 C C . SER A 1 96 ? 2.435 9.436 15.395 1.00 89.06 96 SER A C 1
ATOM 716 O O . SER A 1 96 ? 2.617 9.502 14.183 1.00 89.06 96 SER A O 1
ATOM 718 N N . GLN A 1 97 ? 2.088 8.298 16.004 1.00 88.44 97 GLN A N 1
ATOM 719 C CA . GLN A 1 97 ? 1.894 7.034 15.284 1.00 88.44 97 GLN A CA 1
ATOM 720 C C . GLN A 1 97 ? 0.742 7.102 14.275 1.00 88.44 97 GLN A C 1
ATOM 722 O O . GLN A 1 97 ? 0.886 6.679 13.130 1.00 88.44 97 GLN A O 1
ATOM 727 N N . VAL A 1 98 ? -0.399 7.669 14.676 1.00 89.81 98 VAL A N 1
ATOM 728 C CA . VAL A 1 98 ? -1.561 7.851 13.796 1.00 89.81 98 VAL A CA 1
ATOM 729 C C . VAL A 1 98 ? -1.239 8.799 12.642 1.00 89.81 98 VAL A C 1
ATOM 731 O O . VAL A 1 98 ? -1.611 8.517 11.503 1.00 89.81 98 VAL A O 1
ATOM 734 N N . VAL A 1 99 ? -0.546 9.909 12.914 1.00 89.56 99 VAL A N 1
ATOM 735 C CA . VAL A 1 99 ? -0.116 10.860 11.879 1.00 89.56 99 VAL A CA 1
ATOM 736 C C . VAL A 1 99 ? 0.853 10.191 10.908 1.00 89.56 99 VAL A C 1
ATOM 738 O O . VAL A 1 99 ? 0.671 10.317 9.701 1.00 89.56 99 VAL A O 1
ATOM 741 N N . LEU A 1 100 ? 1.830 9.433 11.409 1.00 86.12 100 LEU A N 1
ATOM 742 C CA . LEU A 1 100 ? 2.766 8.681 10.574 1.00 86.12 100 LEU A CA 1
ATOM 743 C C . LEU A 1 100 ? 2.029 7.690 9.662 1.00 86.12 100 LEU A C 1
ATOM 745 O O . LEU A 1 100 ? 2.221 7.716 8.448 1.00 86.12 100 LEU A O 1
ATOM 749 N N . ALA A 1 101 ? 1.127 6.879 10.224 1.00 86.12 101 ALA A N 1
ATOM 750 C CA . ALA A 1 101 ? 0.333 5.920 9.459 1.00 86.12 101 ALA A CA 1
ATOM 751 C C . ALA A 1 101 ? -0.523 6.603 8.379 1.00 86.12 101 ALA A C 1
ATOM 753 O O . ALA A 1 101 ? -0.601 6.124 7.249 1.00 86.12 101 ALA A O 1
ATOM 754 N N . ARG A 1 102 ? -1.147 7.744 8.700 1.00 87.62 102 ARG A N 1
ATOM 755 C CA . ARG A 1 102 ? -1.949 8.526 7.744 1.00 87.62 102 ARG A CA 1
ATOM 756 C C . ARG A 1 102 ? -1.109 9.105 6.619 1.00 87.62 102 ARG A C 1
ATOM 758 O O . ARG A 1 102 ? -1.510 9.002 5.462 1.00 87.62 102 ARG A O 1
ATOM 765 N N . THR A 1 103 ? 0.055 9.659 6.940 1.00 86.94 103 THR A N 1
ATOM 766 C CA . THR A 1 103 ? 0.998 10.169 5.940 1.00 86.94 103 THR A CA 1
ATOM 767 C C . THR A 1 103 ? 1.444 9.052 5.001 1.00 86.94 103 THR A C 1
ATOM 769 O O . THR A 1 103 ? 1.316 9.205 3.787 1.00 86.94 103 THR A O 1
ATOM 772 N N . ALA A 1 104 ? 1.841 7.892 5.535 1.00 83.81 104 ALA A N 1
ATOM 773 C CA . ALA A 1 104 ? 2.218 6.731 4.728 1.00 83.81 104 ALA A CA 1
ATOM 774 C C . ALA A 1 104 ? 1.069 6.268 3.813 1.00 83.81 104 ALA A C 1
ATOM 776 O O . ALA A 1 104 ? 1.259 6.073 2.613 1.00 83.81 104 ALA A O 1
ATOM 777 N N . ILE A 1 105 ? -0.158 6.172 4.339 1.00 83.25 105 ILE A N 1
ATOM 778 C CA . ILE A 1 105 ? -1.359 5.826 3.560 1.00 83.25 105 ILE A CA 1
ATOM 779 C C . ILE A 1 105 ? -1.651 6.855 2.460 1.00 83.25 105 ILE A C 1
ATOM 781 O O . ILE A 1 105 ? -2.033 6.481 1.347 1.00 83.25 105 ILE A O 1
ATOM 785 N N . SER A 1 106 ? -1.496 8.144 2.753 1.00 85.38 106 SER A N 1
ATOM 786 C CA . SER A 1 106 ? -1.688 9.218 1.777 1.00 85.38 106 SER A CA 1
ATOM 787 C C . SER A 1 106 ? -0.658 9.121 0.651 1.00 85.38 106 SER A C 1
ATOM 789 O O . SER A 1 106 ? -1.020 9.116 -0.527 1.00 85.38 106 SER A O 1
ATOM 791 N N . ASN A 1 107 ? 0.614 8.926 0.996 1.00 84.75 107 ASN A N 1
ATOM 792 C CA . ASN A 1 107 ? 1.686 8.805 0.015 1.00 84.75 107 ASN A CA 1
ATOM 793 C C . ASN A 1 107 ? 1.550 7.522 -0.821 1.00 84.75 107 ASN A C 1
ATOM 795 O O . ASN A 1 107 ? 1.736 7.561 -2.038 1.00 84.75 107 ASN A O 1
ATOM 799 N N . LEU A 1 108 ? 1.106 6.412 -0.219 1.00 81.19 108 LEU A N 1
ATOM 800 C CA . LEU A 1 108 ? 0.720 5.200 -0.948 1.00 81.19 108 LEU A CA 1
ATOM 801 C C . LEU A 1 108 ? -0.388 5.477 -1.964 1.00 81.19 108 LEU A C 1
ATOM 803 O O . LEU A 1 108 ? -0.291 5.056 -3.115 1.00 81.19 108 LEU A O 1
ATOM 807 N N . ARG A 1 109 ? -1.445 6.195 -1.569 1.00 83.00 109 ARG A N 1
ATOM 808 C CA . ARG A 1 109 ? -2.537 6.560 -2.484 1.00 83.00 109 ARG A CA 1
ATOM 809 C C . ARG A 1 109 ? -2.040 7.392 -3.651 1.00 83.00 109 ARG A C 1
ATOM 811 O O . ARG A 1 109 ? -2.404 7.092 -4.783 1.00 83.00 109 ARG A O 1
ATOM 818 N N . LEU A 1 110 ? -1.188 8.379 -3.385 1.00 84.75 110 LEU A N 1
ATOM 819 C CA . LEU A 1 110 ? -0.567 9.192 -4.427 1.00 84.75 110 LEU A CA 1
ATOM 820 C C . LEU A 1 110 ? 0.251 8.330 -5.394 1.00 84.75 110 LEU A C 1
ATOM 822 O O . LEU A 1 110 ? 0.107 8.483 -6.608 1.00 84.75 110 LEU A O 1
ATOM 826 N N . ALA A 1 111 ? 1.041 7.384 -4.879 1.00 84.19 111 ALA A N 1
ATOM 827 C CA . ALA A 1 111 ? 1.807 6.451 -5.700 1.00 84.19 111 ALA A CA 1
ATOM 828 C C . ALA A 1 111 ? 0.895 5.559 -6.564 1.00 84.19 111 ALA A C 1
ATOM 830 O O . ALA A 1 111 ? 1.120 5.423 -7.769 1.00 84.19 111 ALA A O 1
ATOM 831 N N . PHE A 1 112 ? -0.176 4.997 -5.992 1.00 84.69 112 PHE A N 1
ATOM 832 C CA . PHE A 1 112 ? -1.151 4.204 -6.747 1.00 84.69 112 PHE A CA 1
ATOM 833 C C . PHE A 1 112 ? -1.886 5.024 -7.801 1.00 84.69 112 PHE A C 1
ATOM 835 O O . PHE A 1 112 ? -2.066 4.550 -8.924 1.00 84.69 112 PHE A O 1
ATOM 842 N N . ASP A 1 113 ? -2.313 6.238 -7.469 1.00 86.12 113 ASP A N 1
ATOM 843 C CA . ASP A 1 113 ? -3.002 7.111 -8.410 1.00 86.12 113 ASP A CA 1
ATOM 844 C C . ASP A 1 113 ? -2.074 7.543 -9.543 1.00 86.12 113 ASP A C 1
ATOM 846 O O . ASP A 1 113 ? -2.521 7.592 -10.691 1.00 86.12 113 ASP A O 1
ATOM 850 N N . GLU A 1 114 ? -0.781 7.752 -9.272 1.00 85.94 114 GLU A N 1
ATOM 851 C CA . GLU A 1 114 ? 0.197 7.960 -10.337 1.00 85.94 114 GLU A CA 1
ATOM 852 C C . GLU A 1 114 ? 0.380 6.727 -11.217 1.00 85.94 114 GLU A C 1
ATOM 854 O O . GLU A 1 114 ? 0.335 6.813 -12.445 1.00 85.94 114 GLU A O 1
ATOM 859 N N . ILE A 1 115 ? 0.540 5.552 -10.615 1.00 87.06 115 ILE A N 1
ATOM 860 C CA . ILE A 1 115 ? 0.685 4.296 -11.355 1.00 87.06 115 ILE A CA 1
ATOM 861 C C . ILE A 1 115 ? -0.549 4.000 -12.206 1.00 87.06 115 ILE A C 1
ATOM 863 O O . ILE A 1 115 ? -0.419 3.520 -13.334 1.00 87.06 115 ILE A O 1
ATOM 867 N N . ARG A 1 116 ? -1.751 4.331 -11.723 1.00 87.25 116 ARG A N 1
ATOM 868 C CA . ARG A 1 116 ? -3.001 4.197 -12.484 1.00 87.25 116 ARG A CA 1
ATOM 869 C C . ARG A 1 116 ? -3.021 5.051 -13.745 1.00 87.25 116 ARG A C 1
ATOM 871 O O . ARG A 1 116 ? -3.712 4.678 -14.694 1.00 87.25 116 ARG A O 1
ATOM 878 N N . ARG A 1 117 ? -2.236 6.133 -13.810 1.00 85.88 117 ARG A N 1
ATOM 879 C CA . ARG A 1 117 ? -2.035 6.898 -15.053 1.00 85.88 117 ARG A CA 1
ATOM 880 C C . ARG A 1 117 ? -1.265 6.097 -16.112 1.00 85.88 117 ARG A C 1
ATOM 882 O O . ARG A 1 117 ? -1.204 6.506 -17.272 1.00 85.88 117 ARG A O 1
ATOM 889 N N . GLY A 1 118 ? -0.716 4.937 -15.751 1.00 84.62 118 GLY A N 1
ATOM 890 C CA . GLY A 1 118 ? -0.065 3.999 -16.653 1.00 84.62 118 GLY A CA 1
ATOM 891 C C . GLY A 1 118 ? 1.135 4.638 -17.328 1.00 84.62 118 GLY A C 1
ATOM 892 O O . GLY A 1 118 ? 2.029 5.142 -16.659 1.00 84.62 118 GLY A O 1
ATOM 893 N N . ARG A 1 119 ? 1.141 4.697 -18.662 1.00 77.06 119 ARG A N 1
ATOM 894 C CA . ARG A 1 119 ? 2.258 5.282 -19.430 1.00 77.06 119 ARG A CA 1
ATOM 895 C C . ARG A 1 119 ? 2.527 6.760 -19.134 1.00 77.06 119 ARG A C 1
ATOM 897 O O . ARG A 1 119 ? 3.570 7.262 -19.530 1.00 77.06 119 ARG A O 1
ATOM 904 N N . TRP A 1 120 ? 1.597 7.443 -18.471 1.00 79.69 120 TRP A N 1
ATOM 905 C CA . TRP A 1 120 ? 1.743 8.836 -18.048 1.00 79.69 120 TRP A CA 1
ATOM 906 C C . TRP A 1 120 ? 2.240 8.983 -16.607 1.00 79.69 120 TRP A C 1
ATOM 908 O O . TRP A 1 120 ? 2.353 10.110 -16.133 1.00 79.69 120 TRP A O 1
ATOM 918 N N . CYS A 1 121 ? 2.505 7.870 -15.917 1.00 83.69 121 CYS A N 1
ATOM 919 C CA . CYS A 1 121 ? 3.100 7.865 -14.590 1.00 83.69 121 CYS A CA 1
ATOM 920 C C . CYS A 1 121 ? 4.454 8.576 -14.648 1.00 83.69 121 CYS A C 1
ATOM 922 O O . CYS A 1 121 ? 5.318 8.233 -15.457 1.00 83.69 121 CYS A O 1
ATOM 924 N N . ARG A 1 122 ? 4.614 9.605 -13.818 1.00 81.62 122 ARG A N 1
ATOM 925 C CA . ARG A 1 122 ? 5.774 10.495 -13.867 1.00 81.62 122 ARG A CA 1
ATOM 926 C C . ARG A 1 122 ? 6.833 10.026 -12.882 1.00 81.62 122 ARG A C 1
ATOM 928 O O . ARG A 1 122 ? 6.615 10.101 -11.674 1.00 81.62 122 ARG A O 1
ATOM 935 N N . LEU A 1 123 ? 8.012 9.648 -13.379 1.00 85.00 123 LEU A N 1
ATOM 936 C CA . LEU A 1 123 ? 9.162 9.355 -12.518 1.00 85.00 123 LEU A CA 1
ATOM 937 C C . LEU A 1 123 ? 9.503 10.532 -11.598 1.00 85.00 123 LEU A C 1
ATOM 939 O O . LEU A 1 123 ? 9.827 10.316 -10.440 1.00 85.00 123 LEU A O 1
ATOM 943 N N . SER A 1 124 ? 9.351 11.771 -12.072 1.00 86.06 124 SER A N 1
ATOM 944 C CA . SER A 1 124 ? 9.594 12.975 -11.267 1.00 86.06 124 SER A CA 1
ATOM 945 C C . SER A 1 124 ? 8.677 13.107 -10.045 1.00 86.06 124 SER A C 1
ATOM 947 O O . SER A 1 124 ? 8.993 13.872 -9.144 1.00 86.06 124 SER A O 1
ATOM 949 N N . VAL A 1 125 ? 7.534 12.412 -10.027 1.00 83.25 125 VAL A N 1
ATOM 950 C CA . VAL A 1 125 ? 6.618 12.351 -8.875 1.00 83.25 125 VAL A CA 1
ATOM 951 C C . VAL A 1 125 ? 6.889 11.089 -8.058 1.00 83.25 125 VAL A C 1
ATOM 953 O O . VAL A 1 125 ? 6.939 11.143 -6.836 1.00 83.25 125 VAL A O 1
ATOM 956 N N . MET A 1 126 ? 7.113 9.957 -8.729 1.00 84.38 126 MET A N 1
ATOM 957 C CA . MET A 1 126 ? 7.363 8.671 -8.075 1.00 84.38 126 MET A CA 1
ATOM 958 C C . MET A 1 126 ? 8.693 8.619 -7.321 1.00 84.38 126 MET A C 1
ATOM 960 O O . MET A 1 126 ? 8.748 8.031 -6.249 1.00 84.38 126 MET A O 1
ATOM 964 N N . LEU A 1 127 ? 9.765 9.198 -7.863 1.00 84.81 127 LEU A N 1
ATOM 965 C CA . LEU A 1 127 ? 11.099 9.067 -7.282 1.00 84.81 127 LEU A CA 1
ATOM 966 C C . LEU A 1 127 ? 11.206 9.760 -5.911 1.00 84.81 127 LEU A C 1
ATOM 968 O O . LEU A 1 127 ? 11.579 9.062 -4.971 1.00 84.81 127 LEU A O 1
ATOM 972 N N . PRO A 1 128 ? 10.785 11.033 -5.733 1.00 85.38 128 PRO A N 1
ATOM 973 C CA . PRO A 1 128 ? 10.753 11.648 -4.405 1.00 85.38 128 PRO A CA 1
ATOM 974 C C . PRO A 1 128 ? 9.853 10.881 -3.433 1.00 85.38 128 PRO A C 1
ATOM 976 O O . PRO A 1 128 ? 10.251 10.635 -2.301 1.00 85.38 128 PRO A O 1
ATOM 979 N N . LEU A 1 129 ? 8.681 10.411 -3.888 1.00 84.81 129 LEU A N 1
ATOM 980 C CA . LEU A 1 129 ? 7.783 9.605 -3.053 1.00 84.81 129 LEU A CA 1
ATOM 981 C C . LEU A 1 129 ? 8.472 8.338 -2.528 1.00 84.81 129 LEU A C 1
ATOM 983 O O . LEU A 1 129 ? 8.337 8.030 -1.350 1.00 84.81 129 LEU A O 1
ATOM 987 N N . LEU A 1 130 ? 9.223 7.627 -3.373 1.00 81.69 130 LEU A N 1
ATOM 988 C CA . LEU A 1 130 ? 9.954 6.414 -2.988 1.00 81.69 130 LEU A CA 1
ATOM 989 C C . LEU A 1 130 ? 11.196 6.695 -2.131 1.00 81.69 130 LEU A C 1
ATOM 991 O O . LEU A 1 130 ? 11.623 5.825 -1.376 1.00 81.69 130 LEU A O 1
ATOM 995 N N . GLU A 1 131 ? 11.823 7.860 -2.290 1.00 84.00 131 GLU A N 1
ATOM 996 C CA . GLU A 1 131 ? 13.018 8.249 -1.534 1.00 84.00 131 GLU A CA 1
ATOM 997 C C . GLU A 1 131 ? 12.680 8.762 -0.138 1.00 84.00 131 GLU A C 1
ATOM 999 O O . GLU A 1 131 ? 13.344 8.385 0.825 1.00 84.00 131 GLU A O 1
ATOM 1004 N N . GLU A 1 132 ? 11.639 9.582 -0.026 1.00 82.25 132 GLU A N 1
ATOM 1005 C CA . GLU A 1 132 ? 11.188 10.168 1.238 1.00 82.25 132 GLU A CA 1
ATOM 1006 C C . GLU A 1 132 ? 10.376 9.182 2.083 1.00 82.25 132 GLU A C 1
ATOM 1008 O O . GLU A 1 132 ? 10.261 9.366 3.291 1.00 82.25 132 GLU A O 1
ATOM 1013 N N . ASN A 1 133 ? 9.831 8.134 1.459 1.00 77.44 133 ASN A N 1
ATOM 1014 C CA . ASN A 1 133 ? 8.968 7.149 2.109 1.00 77.44 133 ASN A CA 1
ATOM 1015 C C . ASN A 1 133 ? 9.428 5.737 1.718 1.00 77.44 133 ASN A C 1
ATOM 1017 O O . ASN A 1 133 ? 8.795 5.075 0.883 1.00 77.44 133 ASN A O 1
ATOM 1021 N N . PRO A 1 134 ? 10.568 5.269 2.255 1.00 72.75 134 PRO A N 1
ATOM 1022 C CA . PRO A 1 134 ? 11.115 3.957 1.919 1.00 72.75 134 PRO A CA 1
ATOM 1023 C C . PRO A 1 134 ? 10.115 2.819 2.175 1.00 72.75 134 PRO A C 1
ATOM 1025 O O . PRO A 1 134 ? 10.123 1.827 1.443 1.00 72.75 134 PRO A O 1
ATOM 1028 N N . GLU A 1 135 ? 9.207 2.984 3.136 1.00 70.69 135 GLU A N 1
ATOM 1029 C CA . GLU A 1 135 ? 8.113 2.061 3.425 1.00 70.69 135 GLU A CA 1
ATOM 1030 C C . GLU A 1 135 ? 7.191 1.832 2.220 1.00 70.69 135 GLU A C 1
ATOM 1032 O O . GLU A 1 135 ? 6.742 0.711 2.010 1.00 70.69 135 GLU A O 1
ATOM 1037 N N . ILE A 1 136 ? 6.963 2.836 1.360 1.00 70.69 136 ILE A N 1
ATOM 1038 C CA . ILE A 1 136 ? 6.086 2.716 0.178 1.00 70.69 136 ILE A CA 1
ATOM 1039 C C . ILE A 1 136 ? 6.592 1.643 -0.780 1.00 70.69 136 ILE A C 1
ATOM 1041 O O . ILE A 1 136 ? 5.804 0.978 -1.454 1.00 70.69 136 ILE A O 1
ATOM 1045 N N . SER A 1 137 ? 7.912 1.484 -0.856 1.00 64.94 137 SER A N 1
ATOM 1046 C CA . SER A 1 137 ? 8.525 0.511 -1.748 1.00 64.94 137 SER A CA 1
ATOM 1047 C C . SER A 1 137 ? 8.306 -0.925 -1.256 1.00 64.94 137 SER A C 1
ATOM 1049 O O . SER A 1 137 ? 7.999 -1.806 -2.063 1.00 64.94 137 SER A O 1
ATOM 1051 N N . SER A 1 138 ? 8.392 -1.153 0.059 1.00 63.06 138 SER A N 1
ATOM 1052 C CA . SER A 1 138 ? 8.254 -2.469 0.696 1.00 63.06 138 SER A CA 1
ATOM 1053 C C . SER A 1 138 ? 6.808 -2.860 1.007 1.00 63.06 138 SER A C 1
ATOM 1055 O O . SER A 1 138 ? 6.549 -4.008 1.372 1.00 63.06 138 SER A O 1
ATOM 1057 N N . LEU A 1 139 ? 5.879 -1.923 0.856 1.00 63.94 139 LEU A N 1
ATOM 1058 C CA . LEU A 1 139 ? 4.489 -2.054 1.252 1.00 63.94 139 LEU A CA 1
ATOM 1059 C C . LEU A 1 139 ? 3.677 -2.965 0.321 1.00 63.94 139 LEU A C 1
ATOM 1061 O O . LEU A 1 139 ? 3.648 -2.803 -0.903 1.00 63.94 139 LEU A O 1
ATOM 1065 N N . LEU A 1 140 ? 2.971 -3.912 0.939 1.00 59.47 140 LEU A N 1
ATOM 1066 C CA . LEU A 1 140 ? 2.014 -4.810 0.303 1.00 59.47 140 LEU A CA 1
ATOM 1067 C C . LEU A 1 140 ? 0.604 -4.255 0.513 1.00 59.47 140 LEU A C 1
ATOM 1069 O O . LEU A 1 140 ? 0.111 -4.238 1.636 1.00 59.47 140 LEU A O 1
ATOM 1073 N N . VAL A 1 141 ? -0.085 -3.854 -0.557 1.00 55.38 141 VAL A N 1
ATOM 1074 C CA . VAL A 1 141 ? -1.529 -3.568 -0.490 1.00 55.38 141 VAL A CA 1
ATOM 1075 C C . VAL A 1 141 ? -2.270 -4.712 -1.165 1.00 55.38 141 VAL A C 1
ATOM 1077 O O . VAL A 1 141 ? -1.946 -5.078 -2.291 1.00 55.38 141 VAL A O 1
ATOM 1080 N N . ASP A 1 142 ? -3.222 -5.322 -0.454 1.00 51.38 142 ASP A N 1
ATOM 1081 C CA . ASP A 1 142 ? -3.942 -6.533 -0.884 1.00 51.38 142 ASP A CA 1
ATOM 1082 C C . ASP A 1 142 ? -3.011 -7.716 -1.242 1.00 51.38 142 ASP A C 1
ATOM 1084 O O . ASP A 1 142 ? -3.327 -8.557 -2.087 1.00 51.38 142 ASP A O 1
ATOM 1088 N N . GLY A 1 143 ? -1.837 -7.781 -0.602 1.00 52.91 143 GLY A N 1
ATOM 1089 C CA . GLY A 1 143 ? -0.817 -8.792 -0.888 1.00 52.91 143 GLY A CA 1
ATOM 1090 C C . GLY A 1 143 ? -0.086 -8.578 -2.218 1.00 52.91 143 GLY A C 1
ATOM 1091 O O . GLY A 1 143 ? 0.480 -9.527 -2.762 1.00 52.91 143 GLY A O 1
ATOM 1092 N N . GLU A 1 144 ? -0.092 -7.351 -2.748 1.00 65.38 144 GLU A N 1
ATOM 1093 C CA . GLU A 1 144 ? 0.591 -6.982 -3.986 1.00 65.38 144 GLU A CA 1
ATOM 1094 C C . GLU A 1 144 ? 1.574 -5.834 -3.765 1.00 65.38 144 GLU A C 1
ATOM 1096 O O . GLU A 1 144 ? 1.240 -4.809 -3.171 1.00 65.38 144 GLU A O 1
ATOM 1101 N N . PHE A 1 145 ? 2.786 -5.988 -4.298 1.00 72.94 145 PHE A N 1
ATOM 1102 C CA . PHE A 1 145 ? 3.763 -4.904 -4.324 1.00 72.94 145 PHE A CA 1
ATOM 1103 C C . PHE A 1 145 ? 3.340 -3.825 -5.317 1.00 72.94 145 PHE A C 1
ATOM 1105 O O . PHE A 1 145 ? 2.745 -4.105 -6.364 1.00 72.94 145 PHE A O 1
ATOM 1112 N N . LEU A 1 146 ? 3.764 -2.593 -5.048 1.00 80.88 146 LEU A N 1
ATOM 1113 C CA . LEU A 1 146 ? 3.610 -1.447 -5.943 1.00 80.88 146 LEU A CA 1
ATOM 1114 C C . LEU A 1 146 ? 4.118 -1.736 -7.375 1.00 80.88 146 LEU A C 1
ATOM 1116 O O . LEU A 1 146 ? 3.521 -1.301 -8.363 1.00 80.88 146 LEU A O 1
ATOM 1120 N N . LEU A 1 147 ? 5.163 -2.566 -7.495 1.00 86.19 147 LEU A N 1
ATOM 1121 C CA . LEU A 1 147 ? 5.683 -3.092 -8.762 1.00 86.19 147 LEU A CA 1
ATOM 1122 C C . LEU A 1 147 ? 4.614 -3.818 -9.596 1.00 86.19 147 LEU A C 1
ATOM 1124 O O . LEU A 1 147 ? 4.547 -3.641 -10.813 1.00 86.19 147 LEU A O 1
ATOM 1128 N N . TRP A 1 148 ? 3.764 -4.628 -8.963 1.00 85.75 148 TRP A N 1
ATOM 1129 C CA . TRP A 1 148 ? 2.733 -5.396 -9.661 1.00 85.75 148 TRP A CA 1
ATOM 1130 C C . TRP A 1 148 ? 1.715 -4.467 -10.327 1.00 85.75 148 TRP A C 1
ATOM 1132 O O . TRP A 1 148 ? 1.391 -4.621 -11.507 1.00 85.75 148 TRP A O 1
ATOM 1142 N N . TRP A 1 149 ? 1.291 -3.428 -9.606 1.00 85.50 149 TRP A N 1
ATOM 1143 C CA . TRP A 1 149 ? 0.412 -2.390 -10.137 1.00 85.50 149 TRP A CA 1
ATOM 1144 C C . TRP A 1 149 ? 1.067 -1.622 -11.286 1.00 85.50 149 TRP A C 1
ATOM 1146 O O . TRP A 1 149 ? 0.434 -1.428 -12.328 1.00 85.50 149 TRP A O 1
ATOM 1156 N N . ALA A 1 150 ? 2.344 -1.254 -11.149 1.00 89.38 150 ALA A N 1
ATOM 1157 C CA . ALA A 1 150 ? 3.103 -0.593 -12.210 1.00 89.38 150 ALA A CA 1
ATOM 1158 C C . ALA A 1 150 ? 3.123 -1.432 -13.500 1.00 89.38 150 ALA A C 1
ATOM 1160 O O . ALA A 1 150 ? 2.884 -0.917 -14.598 1.00 89.38 150 ALA A O 1
ATOM 1161 N N . LEU A 1 151 ? 3.301 -2.748 -13.379 1.00 90.62 151 LEU A N 1
ATOM 1162 C CA . LEU A 1 151 ? 3.274 -3.666 -14.515 1.00 90.62 151 LEU A CA 1
ATOM 1163 C C . LEU A 1 151 ? 1.876 -3.793 -15.132 1.00 90.62 151 LEU A C 1
ATOM 1165 O O . LEU A 1 151 ? 1.733 -3.707 -16.356 1.00 90.62 151 LEU A O 1
ATOM 1169 N N . VAL A 1 152 ? 0.834 -3.954 -14.318 1.00 89.69 152 VAL A N 1
ATOM 1170 C CA . VAL A 1 152 ? -0.548 -4.097 -14.803 1.00 89.69 152 VAL A CA 1
ATOM 1171 C C . VAL A 1 152 ? -1.029 -2.847 -15.527 1.00 89.69 152 VAL A C 1
ATOM 1173 O O . VAL A 1 152 ? -1.601 -2.950 -16.619 1.00 89.69 152 VAL A O 1
ATOM 1176 N N . HIS A 1 153 ? -0.755 -1.672 -14.967 1.00 89.31 153 HIS A N 1
ATOM 1177 C CA . HIS A 1 153 ? -1.170 -0.393 -15.537 1.00 89.31 153 HIS A CA 1
ATOM 1178 C C . HIS A 1 153 ? -0.238 0.122 -16.634 1.00 89.31 153 HIS A C 1
ATOM 1180 O O . HIS A 1 153 ? -0.548 1.121 -17.279 1.00 89.31 153 HIS A O 1
ATOM 1186 N N . ARG A 1 154 ? 0.848 -0.602 -16.931 1.00 91.44 154 ARG A N 1
ATOM 1187 C CA . ARG A 1 154 ? 1.842 -0.224 -17.942 1.00 91.44 154 ARG A CA 1
ATOM 1188 C C . ARG A 1 154 ? 2.487 1.128 -17.630 1.00 91.44 154 ARG A C 1
ATOM 1190 O O . ARG A 1 154 ? 2.536 1.996 -18.502 1.00 91.44 154 ARG A O 1
ATOM 1197 N N . ALA A 1 155 ? 2.940 1.289 -16.388 1.00 89.88 155 ALA A N 1
ATOM 1198 C CA . ALA A 1 155 ? 3.774 2.408 -15.968 1.00 89.88 155 ALA A CA 1
ATOM 1199 C C . ALA A 1 155 ? 5.000 2.572 -16.882 1.00 89.88 155 ALA A C 1
ATOM 1201 O O . ALA A 1 155 ? 5.395 1.633 -17.582 1.00 89.88 155 ALA A O 1
ATOM 1202 N N . GLY A 1 156 ? 5.581 3.773 -16.889 1.00 89.50 156 GLY A N 1
ATOM 1203 C CA . GLY A 1 156 ? 6.834 4.039 -17.593 1.00 89.50 156 GLY A CA 1
ATOM 1204 C C . GLY A 1 156 ? 7.927 3.045 -17.187 1.00 89.50 156 GLY A C 1
ATOM 1205 O O . GLY A 1 156 ? 7.986 2.596 -16.040 1.00 89.50 156 GLY A O 1
ATOM 1206 N N . ALA A 1 157 ? 8.773 2.655 -18.144 1.00 91.88 157 ALA A N 1
ATOM 1207 C CA . ALA A 1 157 ? 9.854 1.702 -17.887 1.00 91.88 157 ALA A CA 1
ATOM 1208 C C . ALA A 1 157 ? 10.818 2.216 -16.811 1.00 91.88 157 ALA A C 1
ATOM 1210 O O . ALA A 1 157 ? 11.274 1.454 -15.971 1.00 91.88 157 ALA A O 1
ATOM 1211 N N . ASP A 1 158 ? 11.068 3.517 -16.817 1.00 91.69 158 ASP A N 1
ATOM 1212 C CA . ASP A 1 158 ? 11.831 4.253 -15.821 1.00 91.69 158 ASP A CA 1
ATOM 1213 C C . ASP A 1 158 ? 11.244 4.124 -14.406 1.00 91.69 158 ASP A C 1
ATOM 1215 O O . ASP A 1 158 ? 11.974 3.805 -13.470 1.00 91.69 158 ASP A O 1
ATOM 1219 N N . VAL A 1 159 ? 9.923 4.268 -14.251 1.00 89.31 159 VAL A N 1
ATOM 1220 C CA . VAL A 1 159 ? 9.229 4.059 -12.967 1.00 89.31 159 VAL A CA 1
ATOM 1221 C C . VAL A 1 159 ? 9.370 2.614 -12.494 1.00 89.31 159 VAL A C 1
ATOM 1223 O O . VAL A 1 159 ? 9.664 2.368 -11.326 1.00 89.31 159 VAL A O 1
ATOM 1226 N N . ILE A 1 160 ? 9.188 1.644 -13.392 1.00 90.56 160 ILE A N 1
ATOM 1227 C CA . ILE A 1 160 ? 9.289 0.219 -13.049 1.00 90.56 160 ILE A CA 1
ATOM 1228 C C . ILE A 1 160 ? 10.710 -0.140 -12.607 1.00 90.56 160 ILE A C 1
ATOM 1230 O O . ILE A 1 160 ? 10.884 -0.842 -11.614 1.00 90.56 160 ILE A O 1
ATOM 1234 N N . LEU A 1 161 ? 11.726 0.361 -13.309 1.00 91.00 161 LEU A N 1
ATOM 1235 C CA . LEU A 1 161 ? 13.125 0.131 -12.955 1.00 91.00 161 LEU A CA 1
ATOM 1236 C C . LEU A 1 161 ? 13.497 0.809 -11.631 1.00 91.00 161 LEU A C 1
ATOM 1238 O O . LEU A 1 161 ? 14.216 0.212 -10.836 1.00 91.00 161 LEU A O 1
ATOM 1242 N N . ALA A 1 162 ? 12.970 2.005 -11.353 1.00 88.56 162 ALA A N 1
ATOM 1243 C CA . ALA A 1 162 ? 13.152 2.661 -10.059 1.00 88.56 162 ALA A CA 1
ATOM 1244 C C . ALA A 1 162 ? 12.527 1.845 -8.913 1.00 88.56 162 ALA A C 1
ATOM 1246 O O . ALA A 1 162 ? 13.161 1.656 -7.875 1.00 88.56 162 ALA A O 1
ATOM 1247 N N . LEU A 1 163 ? 11.322 1.299 -9.115 1.00 87.62 163 LEU A N 1
ATOM 1248 C CA . LEU A 1 163 ? 10.674 0.406 -8.148 1.00 87.62 163 LEU A CA 1
ATOM 1249 C C . LEU A 1 163 ? 11.484 -0.876 -7.919 1.00 87.62 163 LEU A C 1
ATOM 1251 O O . LEU A 1 163 ? 11.659 -1.285 -6.774 1.00 87.62 163 LEU A O 1
ATOM 1255 N N . LEU A 1 164 ? 12.016 -1.484 -8.982 1.00 87.44 164 LEU A N 1
ATOM 1256 C CA . LEU A 1 164 ? 12.869 -2.674 -8.890 1.00 87.44 164 LEU A CA 1
ATOM 1257 C C . LEU A 1 164 ? 14.173 -2.406 -8.140 1.00 87.44 164 LEU A C 1
ATOM 1259 O O . LEU A 1 164 ? 14.571 -3.211 -7.305 1.00 87.44 164 LEU A O 1
ATOM 1263 N N . ALA A 1 165 ? 14.808 -1.262 -8.393 1.00 87.44 165 ALA A N 1
ATOM 1264 C CA . ALA A 1 165 ? 16.030 -0.870 -7.700 1.00 87.44 165 ALA A CA 1
ATOM 1265 C C . ALA A 1 165 ? 15.809 -0.689 -6.189 1.00 87.44 165 ALA A C 1
ATOM 1267 O O . ALA A 1 165 ? 16.693 -1.001 -5.394 1.00 87.44 165 ALA A O 1
ATOM 1268 N N . LYS A 1 166 ? 14.631 -0.199 -5.783 1.00 83.50 166 LYS A N 1
ATOM 1269 C CA . LYS A 1 166 ? 14.268 -0.032 -4.367 1.00 83.50 166 LYS A CA 1
ATOM 1270 C C . LYS A 1 166 ? 13.774 -1.326 -3.722 1.00 83.50 166 LYS A C 1
ATOM 1272 O O . LYS A 1 166 ? 13.944 -1.497 -2.520 1.00 83.50 166 LYS A O 1
ATOM 1277 N N . CYS A 1 167 ? 13.165 -2.224 -4.493 1.00 78.81 167 CYS A N 1
ATOM 1278 C CA . CYS A 1 167 ? 12.558 -3.458 -3.998 1.00 78.81 167 CYS A CA 1
ATOM 1279 C C . CYS A 1 167 ? 12.871 -4.663 -4.893 1.00 78.81 167 CYS A C 1
ATOM 1281 O O . CYS A 1 167 ? 11.970 -5.218 -5.530 1.00 78.81 167 CYS A O 1
ATOM 1283 N N . PRO A 1 168 ? 14.135 -5.122 -4.913 1.00 81.44 168 PRO A N 1
ATOM 1284 C CA . PRO A 1 168 ? 14.547 -6.264 -5.728 1.00 81.44 168 PRO A CA 1
ATOM 1285 C C . PRO A 1 168 ? 13.807 -7.556 -5.348 1.00 81.44 168 PRO A C 1
ATOM 1287 O O . PRO A 1 168 ? 13.510 -8.389 -6.200 1.00 81.44 168 PRO A O 1
ATOM 1290 N N . GLN A 1 169 ? 13.417 -7.713 -4.082 1.00 78.00 169 GLN A N 1
ATOM 1291 C CA . GLN A 1 169 ? 12.628 -8.853 -3.614 1.00 78.00 169 GLN A CA 1
ATOM 1292 C C . GLN A 1 169 ? 11.245 -8.951 -4.279 1.00 78.00 169 GLN A C 1
ATOM 1294 O O . GLN A 1 169 ? 10.681 -10.044 -4.366 1.00 78.00 169 GLN A O 1
ATOM 1299 N N . ALA A 1 170 ? 10.704 -7.839 -4.792 1.00 77.88 170 ALA A N 1
ATOM 1300 C CA . ALA A 1 170 ? 9.392 -7.816 -5.427 1.00 77.88 170 ALA A CA 1
ATOM 1301 C C . ALA A 1 170 ? 9.361 -8.589 -6.756 1.00 77.88 170 ALA A C 1
ATOM 1303 O O . ALA A 1 170 ? 8.277 -8.966 -7.189 1.00 77.88 170 ALA A O 1
ATOM 1304 N N . VAL A 1 171 ? 10.514 -8.889 -7.376 1.00 81.56 171 VAL A N 1
ATOM 1305 C CA . VAL A 1 171 ? 10.621 -9.661 -8.635 1.00 81.56 171 VAL A CA 1
ATOM 1306 C C . VAL A 1 171 ? 9.988 -11.049 -8.515 1.00 81.56 171 VAL A C 1
ATOM 1308 O O . VAL A 1 171 ? 9.411 -11.553 -9.475 1.00 81.56 171 VAL A O 1
ATOM 1311 N N . ARG A 1 172 ? 10.050 -11.653 -7.322 1.00 76.44 172 ARG A N 1
ATOM 1312 C CA . ARG A 1 172 ? 9.509 -12.995 -7.042 1.00 76.44 172 ARG A CA 1
ATOM 1313 C C . ARG A 1 172 ? 8.183 -12.966 -6.298 1.00 76.44 172 ARG A C 1
ATOM 1315 O O . ARG A 1 172 ? 7.664 -14.012 -5.913 1.00 76.44 172 ARG A O 1
ATOM 1322 N N . ALA A 1 173 ? 7.634 -11.779 -6.074 1.00 69.81 173 ALA A N 1
ATOM 1323 C CA . ALA A 1 173 ? 6.383 -11.643 -5.367 1.00 69.81 173 ALA A CA 1
ATOM 1324 C C . ALA A 1 173 ? 5.223 -12.082 -6.256 1.00 69.81 173 ALA A C 1
ATOM 1326 O O . ALA A 1 173 ? 4.695 -11.322 -7.069 1.00 69.81 173 ALA A O 1
ATOM 1327 N N . ALA A 1 174 ? 4.837 -13.343 -6.108 1.00 63.38 174 ALA A N 1
ATOM 1328 C CA . ALA A 1 174 ? 3.600 -13.840 -6.670 1.00 63.38 174 ALA A CA 1
ATOM 1329 C C . ALA A 1 174 ? 2.422 -13.072 -6.049 1.00 63.38 174 ALA A C 1
ATOM 1331 O O . ALA A 1 174 ? 2.400 -12.822 -4.842 1.00 63.38 174 ALA A O 1
ATOM 1332 N N . ARG A 1 175 ? 1.434 -12.700 -6.870 1.00 67.19 175 ARG A N 1
ATOM 1333 C CA . ARG A 1 175 ? 0.180 -12.117 -6.369 1.00 67.19 175 ARG A CA 1
ATOM 1334 C C . ARG A 1 175 ? -0.429 -13.058 -5.327 1.00 67.19 175 ARG A C 1
ATOM 1336 O O . ARG A 1 175 ? -0.544 -14.254 -5.594 1.00 67.19 175 ARG A O 1
ATOM 1343 N N . ALA A 1 176 ? -0.881 -12.531 -4.189 1.00 59.44 176 ALA A N 1
ATOM 1344 C CA . ALA A 1 176 ? -1.560 -13.333 -3.173 1.00 59.44 176 ALA A CA 1
ATOM 1345 C C . ALA A 1 176 ? -2.667 -14.209 -3.803 1.00 59.44 176 ALA A C 1
ATOM 1347 O O . ALA A 1 176 ? -3.585 -13.719 -4.468 1.00 59.44 176 ALA A O 1
ATOM 1348 N N . GLY A 1 177 ? -2.527 -15.532 -3.658 1.00 58.75 177 GLY A N 1
ATOM 1349 C CA . GLY A 1 177 ? -3.451 -16.523 -4.219 1.00 58.75 177 GLY A CA 1
ATOM 1350 C C . GLY A 1 177 ? -3.284 -16.846 -5.713 1.00 58.75 177 GLY A C 1
ATOM 1351 O O . GLY A 1 177 ? -4.140 -17.533 -6.269 1.00 58.75 177 GLY A O 1
ATOM 1352 N N . ARG A 1 178 ? -2.223 -16.384 -6.392 1.00 63.53 178 ARG A N 1
ATOM 1353 C CA . ARG A 1 178 ? -1.916 -16.746 -7.790 1.00 63.53 178 ARG A CA 1
ATOM 1354 C C . ARG A 1 178 ? -0.428 -17.024 -7.986 1.00 63.53 178 ARG A C 1
ATOM 1356 O O . ARG A 1 178 ? 0.402 -16.247 -7.549 1.00 63.53 178 ARG A O 1
ATOM 1363 N N . SER A 1 179 ? -0.081 -18.043 -8.769 1.00 71.75 179 SER A N 1
ATOM 1364 C CA . SER A 1 179 ? 1.306 -18.341 -9.178 1.00 71.75 179 SER A CA 1
ATOM 1365 C C . SER A 1 179 ? 1.832 -17.414 -10.291 1.00 71.75 179 SER A C 1
ATOM 1367 O O . SER A 1 179 ? 2.662 -17.820 -11.101 1.00 71.75 179 SER A O 1
ATOM 1369 N N . VAL A 1 180 ? 1.294 -16.195 -10.407 1.00 80.94 180 VAL A N 1
ATOM 1370 C CA . VAL A 1 180 ? 1.643 -15.261 -11.486 1.00 80.94 180 VAL A CA 1
ATOM 1371 C C . VAL A 1 180 ? 2.697 -14.294 -10.976 1.00 80.94 180 VAL A C 1
ATOM 1373 O O . VAL A 1 180 ? 2.391 -13.362 -10.234 1.00 80.94 180 VAL A O 1
ATOM 1376 N N . GLU A 1 181 ? 3.933 -14.526 -11.401 1.00 85.81 181 GLU A N 1
ATOM 1377 C CA . GLU A 1 181 ? 5.068 -13.656 -11.094 1.00 85.81 181 GLU A CA 1
ATOM 1378 C C . GLU A 1 181 ? 5.038 -12.361 -11.930 1.00 85.81 181 GLU A C 1
ATOM 1380 O O . GLU A 1 181 ? 4.492 -12.351 -13.043 1.00 85.81 181 GLU A O 1
ATOM 1385 N N . PRO A 1 182 ? 5.679 -11.281 -11.452 1.00 88.88 182 PRO A N 1
ATOM 1386 C CA . PRO A 1 182 ? 5.870 -10.033 -12.189 1.00 88.88 182 PRO A CA 1
ATOM 1387 C C . PRO A 1 182 ? 6.347 -10.220 -13.635 1.00 88.88 182 PRO A C 1
ATOM 1389 O O . PRO A 1 182 ? 5.827 -9.559 -14.535 1.00 88.88 182 PRO A O 1
ATOM 1392 N N . LEU A 1 183 ? 7.260 -11.164 -13.892 1.00 91.00 183 LEU A N 1
ATOM 1393 C CA . LEU A 1 183 ? 7.762 -11.454 -15.238 1.00 91.00 183 LEU A CA 1
ATOM 1394 C C . LEU A 1 183 ? 6.642 -11.882 -16.207 1.00 91.00 183 LEU A C 1
ATOM 1396 O O . LEU A 1 183 ? 6.572 -11.394 -17.337 1.00 91.00 183 LEU A O 1
ATOM 1400 N N . HIS A 1 184 ? 5.701 -12.720 -15.760 1.00 90.44 184 HIS A N 1
ATOM 1401 C CA . HIS A 1 184 ? 4.544 -13.128 -16.565 1.00 90.44 184 HIS A CA 1
ATOM 1402 C C . HIS A 1 184 ? 3.657 -11.928 -16.928 1.00 90.44 184 HIS A C 1
ATOM 1404 O O . HIS A 1 184 ? 3.173 -11.801 -18.061 1.00 90.44 184 HIS A O 1
ATOM 1410 N N . VAL A 1 185 ? 3.455 -11.011 -15.977 1.00 90.75 185 VAL A N 1
ATOM 1411 C CA . VAL A 1 185 ? 2.701 -9.775 -16.215 1.00 90.75 185 VAL A CA 1
ATOM 1412 C C . VAL A 1 185 ? 3.450 -8.882 -17.204 1.00 90.75 185 VAL A C 1
ATOM 1414 O O . VAL A 1 185 ? 2.842 -8.381 -18.150 1.00 90.75 185 VAL A O 1
ATOM 1417 N N . ALA A 1 186 ? 4.766 -8.737 -17.049 1.00 92.62 186 ALA A N 1
ATOM 1418 C CA . ALA A 1 186 ? 5.599 -7.938 -17.939 1.00 92.62 186 ALA A CA 1
ATOM 1419 C C . ALA A 1 186 ? 5.503 -8.412 -19.399 1.00 92.62 186 ALA A C 1
ATOM 1421 O O . ALA A 1 186 ? 5.250 -7.610 -20.305 1.00 92.62 186 ALA A O 1
ATOM 1422 N N . LEU A 1 187 ? 5.620 -9.726 -19.610 1.00 92.88 187 LEU A N 1
ATOM 1423 C CA . LEU A 1 187 ? 5.510 -10.365 -20.921 1.00 92.88 187 LEU A CA 1
ATOM 1424 C C . LEU A 1 187 ? 4.103 -10.213 -21.515 1.00 92.88 187 LEU A C 1
ATOM 1426 O O . LEU A 1 187 ? 3.953 -9.745 -22.645 1.00 92.88 187 LEU A O 1
ATOM 1430 N N . SER A 1 188 ? 3.056 -10.531 -20.746 1.00 92.62 188 SER A N 1
ATOM 1431 C CA . SER A 1 188 ? 1.664 -10.441 -21.221 1.00 92.62 188 SER A CA 1
ATOM 1432 C C . SER A 1 188 ? 1.238 -9.009 -21.564 1.00 92.62 188 SER A C 1
ATOM 1434 O O . SER A 1 188 ? 0.494 -8.788 -22.522 1.00 92.62 188 SER A O 1
ATOM 1436 N N . ARG A 1 189 ? 1.748 -8.014 -20.828 1.00 92.00 189 ARG A N 1
ATOM 1437 C CA . ARG A 1 189 ? 1.481 -6.585 -21.053 1.00 92.00 189 ARG A CA 1
ATOM 1438 C C . ARG A 1 189 ? 2.437 -5.933 -22.059 1.00 92.00 189 ARG A C 1
ATOM 1440 O O . ARG A 1 189 ? 2.297 -4.735 -22.323 1.00 92.00 189 ARG A O 1
ATOM 1447 N N . ARG A 1 190 ? 3.347 -6.714 -22.662 1.00 92.75 190 ARG A N 1
ATOM 1448 C CA . ARG A 1 190 ? 4.331 -6.281 -23.670 1.00 92.75 190 ARG A CA 1
ATOM 1449 C C . ARG A 1 190 ? 5.170 -5.097 -23.188 1.00 92.75 190 ARG A C 1
ATOM 1451 O O . ARG A 1 190 ? 5.259 -4.068 -23.864 1.00 92.75 190 ARG A O 1
ATOM 1458 N N . HIS A 1 191 ? 5.722 -5.221 -21.985 1.00 92.56 191 HIS A N 1
ATOM 1459 C CA . HIS A 1 191 ? 6.664 -4.240 -21.455 1.00 92.56 191 HIS A CA 1
ATOM 1460 C C . HIS A 1 191 ? 7.969 -4.211 -22.263 1.00 92.56 191 HIS A C 1
ATOM 1462 O O . HIS A 1 191 ? 8.300 -5.197 -22.927 1.00 92.56 191 HIS A O 1
ATOM 1468 N N . PRO A 1 192 ? 8.714 -3.091 -22.240 1.00 93.94 192 PRO A N 1
ATOM 1469 C CA . PRO A 1 192 ? 9.983 -2.981 -22.951 1.00 93.94 192 PRO A CA 1
ATOM 1470 C C . PRO A 1 192 ? 10.991 -4.048 -22.518 1.00 93.94 192 PRO A C 1
ATOM 1472 O O . PRO A 1 192 ? 11.010 -4.472 -21.363 1.00 93.94 192 PRO A O 1
ATOM 1475 N N . ARG A 1 193 ? 11.890 -4.428 -23.437 1.00 93.06 193 ARG A N 1
ATOM 1476 C CA . ARG A 1 193 ? 12.904 -5.471 -23.205 1.00 93.06 193 ARG A CA 1
ATOM 1477 C C . ARG A 1 193 ? 13.750 -5.218 -21.955 1.00 93.06 193 ARG A C 1
ATOM 1479 O O . ARG A 1 193 ? 14.105 -6.175 -21.286 1.00 93.06 193 ARG A O 1
ATOM 1486 N N . GLN A 1 194 ? 14.037 -3.958 -21.632 1.00 94.88 194 GLN A N 1
ATOM 1487 C CA . GLN A 1 194 ? 14.786 -3.592 -20.428 1.00 94.88 194 GLN A CA 1
ATOM 1488 C C . GLN A 1 194 ? 14.051 -3.987 -19.138 1.00 94.88 194 GLN A C 1
ATOM 1490 O O . GLN A 1 194 ? 14.670 -4.539 -18.240 1.00 94.88 194 GLN A O 1
ATOM 1495 N N . VAL A 1 195 ? 12.732 -3.767 -19.066 1.00 93.69 195 VAL A N 1
ATOM 1496 C CA . VAL A 1 195 ? 11.907 -4.173 -17.914 1.00 93.69 195 VAL A CA 1
ATOM 1497 C C . VAL A 1 195 ? 11.839 -5.695 -17.813 1.00 93.69 195 VAL A C 1
ATOM 1499 O O . VAL A 1 195 ? 11.974 -6.246 -16.729 1.00 93.69 195 VAL A O 1
ATOM 1502 N N . VAL A 1 196 ? 11.658 -6.383 -18.943 1.00 94.56 196 VAL A N 1
ATOM 1503 C CA . VAL A 1 196 ? 11.637 -7.855 -18.976 1.00 94.56 196 VAL A CA 1
ATOM 1504 C C . VAL A 1 196 ? 12.989 -8.436 -18.557 1.00 94.56 196 VAL A C 1
ATOM 1506 O O . VAL A 1 196 ? 13.013 -9.401 -17.807 1.00 94.56 196 VAL A O 1
ATOM 1509 N N . GLY A 1 197 ? 14.097 -7.838 -19.009 1.00 92.69 197 GLY A N 1
ATOM 1510 C CA . GLY A 1 197 ? 15.451 -8.232 -18.619 1.00 92.69 197 GLY A CA 1
ATOM 1511 C C . GLY A 1 197 ? 15.678 -8.078 -17.119 1.00 92.69 197 GLY A C 1
ATOM 1512 O O . GLY A 1 197 ? 16.043 -9.047 -16.472 1.00 92.69 197 GLY A O 1
ATOM 1513 N N . ALA A 1 198 ? 15.342 -6.914 -16.557 1.00 92.12 198 ALA A N 1
ATOM 1514 C CA . ALA A 1 198 ? 15.484 -6.649 -15.124 1.00 92.12 198 ALA A CA 1
ATOM 1515 C C . ALA A 1 198 ? 14.617 -7.559 -14.229 1.00 92.12 198 ALA A C 1
ATOM 1517 O O . ALA A 1 198 ? 14.916 -7.725 -13.055 1.00 92.12 198 ALA A O 1
ATOM 1518 N N . LEU A 1 199 ? 13.531 -8.131 -14.761 1.00 90.38 199 LEU A N 1
ATOM 1519 C CA . LEU A 1 199 ? 12.675 -9.090 -14.049 1.00 90.38 199 LEU A CA 1
ATOM 1520 C C . LEU A 1 199 ? 13.111 -10.554 -14.216 1.00 90.38 199 LEU A C 1
ATOM 1522 O O . LEU A 1 199 ? 12.537 -11.423 -13.565 1.00 90.38 199 LEU A O 1
ATOM 1526 N N . ALA A 1 200 ? 14.036 -10.836 -15.133 1.00 87.88 200 ALA A N 1
ATOM 1527 C CA . ALA A 1 200 ? 14.515 -12.184 -15.437 1.00 87.88 200 ALA A CA 1
ATOM 1528 C C . ALA A 1 200 ? 15.878 -12.504 -14.794 1.00 87.88 200 ALA A C 1
ATOM 1530 O O . ALA A 1 200 ? 16.324 -13.648 -14.888 1.00 87.88 200 ALA A O 1
ATOM 1531 N N . GLU A 1 201 ? 16.523 -11.505 -14.184 1.00 79.12 201 GLU A N 1
ATOM 1532 C CA . GLU A 1 201 ? 17.729 -11.630 -13.348 1.00 79.12 201 GLU A CA 1
ATOM 1533 C C . GLU A 1 201 ? 17.377 -12.113 -11.928 1.00 79.12 201 GLU A C 1
ATOM 1535 O O . GLU A 1 201 ? 18.103 -12.996 -11.411 1.00 79.12 201 GLU A O 1
#

Sequence (201 aa):
KADALPVGVPLLHLLLCNLRLFPDADLLEAVVASHPGALREPDAAGAYPIARALFLEPAVTVESVVHMAQRFPRGLENCLYDLGLTSPDSGADLRSQVVLARTAISNLRLAFDEIRRGRWCRLSVMLPLLEENPEISSLLVDGEFLLWWALVHRAGADVILALLAKCPQAVRAARAGRSVEPLHVALSRRHPRQVVGALAE